Protein AF-A0A936CKH5-F1 (afdb_monomer_lite)

Secondary structure (DSSP, 8-state):
-BTTB--TTS---------STTB-HHHHHHHTT--TT-EEEEEGGGSBTT--HHHHHHHTS---TT------SEEEEE-------PPPPSSHHHHHHHH-TT----SHHHHHHHHHHHHHHHHHHHHHHHHHHHHHHHHHHHTT----HHHHHHHHHHH-HHHHT--HHHHHHHHHHHHHHHHHHHHHHHHHHHTT----HHHHHHHHHHHHHHHH------HHHHHHHHHHHHHSHHHHHHHHHTT-S---THHHHHHH----

Radius of gyration: 29.15 Å; chains: 1; bounding box: 54×58×80 Å

Structure (mmCIF, N/CA/C/O backbone):
data_AF-A0A936CKH5-F1
#
_entry.id   AF-A0A936CKH5-F1
#
loop_
_atom_site.group_PDB
_atom_site.id
_atom_site.type_symbol
_atom_site.label_atom_id
_atom_site.label_alt_id
_atom_site.label_comp_id
_atom_site.label_asym_id
_atom_site.label_entity_id
_atom_site.label_seq_id
_atom_site.pdbx_PDB_ins_code
_atom_site.Cartn_x
_atom_site.Cartn_y
_atom_site.Cartn_z
_atom_site.occupancy
_atom_site.B_iso_or_equiv
_atom_site.auth_seq_id
_atom_site.auth_comp_id
_atom_site.auth_asym_id
_atom_site.auth_atom_id
_atom_site.pdbx_PDB_model_num
ATOM 1 N N . MET A 1 1 ? -18.285 24.881 25.997 1.00 53.72 1 MET A N 1
ATOM 2 C CA . MET A 1 1 ? -19.218 25.299 27.073 1.00 53.72 1 MET A CA 1
ATOM 3 C C . MET A 1 1 ? -18.962 26.749 27.450 1.00 53.72 1 MET A C 1
ATOM 5 O O . MET A 1 1 ? -17.852 27.220 27.249 1.00 53.72 1 MET A O 1
ATOM 9 N N . GLU A 1 2 ? -19.952 27.448 28.004 1.00 51.31 2 GLU A N 1
ATOM 10 C CA . GLU A 1 2 ? -19.757 28.752 28.656 1.00 51.31 2 GLU A CA 1
ATOM 11 C C . GLU A 1 2 ? -20.421 28.680 30.034 1.00 51.31 2 GLU A C 1
ATOM 13 O O . GLU A 1 2 ? -21.574 28.268 30.142 1.00 51.31 2 GLU A O 1
ATOM 18 N N . ASN A 1 3 ? -19.665 28.968 31.097 1.00 49.19 3 ASN A N 1
ATOM 19 C CA . ASN A 1 3 ? -20.124 28.877 32.492 1.00 49.19 3 ASN A CA 1
ATOM 20 C C . ASN A 1 3 ? -20.701 27.504 32.911 1.00 49.19 3 ASN A C 1
ATOM 22 O O . ASN A 1 3 ? -21.593 27.433 33.751 1.00 49.19 3 ASN A O 1
ATOM 26 N N . GLY A 1 4 ? -20.197 26.406 32.333 1.00 54.28 4 GLY A N 1
ATOM 27 C CA . GLY A 1 4 ? -20.598 25.037 32.699 1.00 54.28 4 GLY A CA 1
ATOM 28 C C . GLY A 1 4 ? -21.918 24.551 32.088 1.00 54.28 4 GLY A C 1
ATOM 29 O O . GLY A 1 4 ? -22.381 23.474 32.448 1.00 54.28 4 GLY A O 1
ATOM 30 N N . ILE A 1 5 ? -22.513 25.312 31.160 1.00 63.31 5 ILE A N 1
ATOM 31 C CA . ILE A 1 5 ? -23.740 24.931 30.447 1.00 63.31 5 ILE A CA 1
ATOM 32 C C . ILE A 1 5 ? -23.419 24.669 28.966 1.00 63.31 5 ILE A C 1
ATOM 34 O O . ILE A 1 5 ? -22.624 25.377 28.331 1.00 63.31 5 ILE A O 1
ATOM 38 N N . VAL A 1 6 ? -24.030 23.619 28.415 1.00 69.25 6 VAL A N 1
ATOM 39 C CA . VAL A 1 6 ? -23.955 23.259 26.993 1.00 69.25 6 VAL A CA 1
ATOM 40 C C . VAL A 1 6 ? -24.709 24.305 26.181 1.00 69.25 6 VAL A C 1
ATOM 42 O O . VAL A 1 6 ? -25.881 24.574 26.443 1.00 69.25 6 VAL A O 1
ATOM 45 N N . LYS A 1 7 ? -24.048 24.911 25.192 1.00 71.25 7 LYS A N 1
ATOM 46 C CA . LYS A 1 7 ? -24.703 25.879 24.307 1.00 71.25 7 LYS A CA 1
ATOM 47 C C . LYS A 1 7 ? -25.583 25.138 23.290 1.00 71.25 7 LYS A C 1
ATOM 49 O O . LYS A 1 7 ? -25.045 24.274 22.599 1.00 71.25 7 LYS A O 1
ATOM 54 N N . PRO A 1 8 ? -26.870 25.502 23.130 1.00 59.88 8 PRO A N 1
ATOM 55 C CA . PRO A 1 8 ? -27.754 24.896 22.128 1.00 59.88 8 PRO A CA 1
ATOM 56 C C . PRO A 1 8 ? -27.257 25.048 20.679 1.00 59.88 8 PRO A C 1
ATOM 58 O O . PRO A 1 8 ? -27.534 24.188 19.855 1.00 59.88 8 PRO A O 1
ATOM 61 N N . GLU A 1 9 ? -26.492 26.107 20.385 1.00 67.56 9 GLU A N 1
ATOM 62 C CA . GLU A 1 9 ? -25.863 26.370 19.074 1.00 67.56 9 GLU A CA 1
ATOM 63 C C . GLU A 1 9 ? -24.348 26.067 19.065 1.00 67.56 9 GLU A C 1
ATOM 65 O O . GLU A 1 9 ? -23.576 26.652 18.306 1.00 67.56 9 GLU A O 1
ATOM 70 N N . GLY A 1 10 ? -23.884 25.196 19.968 1.00 74.12 10 GLY A N 1
ATOM 71 C CA . GLY A 1 10 ? -22.480 24.790 20.044 1.00 74.12 10 GLY A CA 1
ATOM 72 C C . GLY A 1 10 ? -22.049 23.869 18.896 1.00 74.12 10 GLY A C 1
ATOM 73 O O . GLY A 1 10 ? -22.872 23.251 18.227 1.00 74.12 10 GLY A O 1
ATOM 74 N N . VAL A 1 11 ? -20.735 23.744 18.687 1.00 83.44 11 VAL A N 1
ATOM 75 C CA . VAL A 1 11 ? -20.170 22.733 17.778 1.00 83.44 11 VAL A CA 1
ATOM 76 C C . VAL A 1 11 ? -20.392 21.345 18.383 1.00 83.44 11 VAL A C 1
ATOM 78 O O . VAL A 1 11 ? -20.030 21.113 19.537 1.00 83.44 11 VAL A O 1
ATOM 81 N N . ILE A 1 12 ? -20.992 20.443 17.603 1.00 87.31 12 ILE A N 1
ATOM 82 C CA . ILE A 1 12 ? -21.276 19.054 17.978 1.00 87.31 12 ILE A CA 1
ATOM 83 C C . ILE A 1 12 ? -20.658 18.146 16.919 1.00 87.31 12 ILE A C 1
ATOM 85 O O . ILE A 1 12 ? -20.877 18.343 15.723 1.00 87.31 12 ILE A O 1
ATOM 89 N N . SER A 1 13 ? -19.905 17.148 17.362 1.00 89.94 13 SER A N 1
ATOM 90 C CA . SER A 1 13 ? -19.225 16.199 16.489 1.00 89.94 13 SER A CA 1
ATOM 91 C C . SER A 1 13 ? -18.976 14.875 17.207 1.00 89.94 13 SER A C 1
ATOM 93 O O . SER A 1 13 ? -18.673 14.843 18.398 1.00 89.94 13 SER A O 1
ATOM 95 N N . ASP A 1 14 ? -19.042 13.785 16.445 1.00 90.50 14 ASP A N 1
ATOM 96 C CA . ASP A 1 14 ? -18.598 12.466 16.897 1.00 90.50 14 ASP A CA 1
ATOM 97 C C . ASP A 1 14 ? -17.193 12.190 16.363 1.00 90.50 14 ASP A C 1
ATOM 99 O O . ASP A 1 14 ? -16.930 12.398 15.173 1.00 90.50 14 ASP A O 1
ATOM 103 N N . PHE A 1 15 ? -16.308 11.664 17.202 1.00 91.25 15 PHE A N 1
ATOM 104 C CA . PHE A 1 15 ? -14.951 11.278 16.823 1.00 91.25 15 PHE A CA 1
ATOM 105 C C . PHE A 1 15 ? -14.555 9.962 17.496 1.00 91.25 15 PHE A C 1
ATOM 107 O O . PHE A 1 15 ? -15.166 9.534 18.475 1.00 91.25 15 PHE A O 1
ATOM 114 N N . VAL A 1 16 ? -13.546 9.297 16.934 1.00 90.75 16 VAL A N 1
ATOM 115 C CA . VAL A 1 16 ? -12.990 8.050 17.467 1.00 90.75 16 VAL A CA 1
ATOM 116 C C . VAL A 1 16 ? -11.591 8.342 17.971 1.00 90.75 16 VAL A C 1
ATOM 118 O O . VAL A 1 16 ? -10.813 9.001 17.288 1.00 90.75 16 VAL A O 1
ATOM 121 N N . VAL A 1 17 ? -11.290 7.828 19.156 1.00 89.94 17 VAL A N 1
ATOM 122 C CA . VAL A 1 17 ? -9.991 7.970 19.803 1.00 89.94 17 VAL A CA 1
ATOM 123 C C . VAL A 1 17 ? -9.413 6.584 20.038 1.00 89.94 17 VAL A C 1
ATOM 125 O O . VAL A 1 17 ? -10.113 5.695 20.531 1.00 89.94 17 VAL A O 1
ATOM 128 N N . LEU A 1 18 ? -8.140 6.396 19.696 1.00 90.25 18 LEU A N 1
ATOM 129 C CA . LEU A 1 18 ? -7.398 5.195 20.061 1.00 90.25 18 LEU A CA 1
ATOM 130 C C . LEU A 1 18 ? -6.850 5.360 21.477 1.00 90.25 18 LEU A C 1
ATOM 132 O O . LEU A 1 18 ? -6.212 6.356 21.798 1.00 90.25 18 LEU A O 1
ATOM 136 N N . VAL A 1 19 ? -7.113 4.382 22.344 1.00 88.75 19 VAL A N 1
ATOM 137 C CA . VAL A 1 19 ? -6.597 4.390 23.719 1.00 88.75 19 VAL A CA 1
ATOM 138 C C . VAL A 1 19 ? -5.182 3.808 23.722 1.00 88.75 19 VAL A C 1
ATOM 140 O O . VAL A 1 19 ? -4.973 2.656 24.097 1.00 88.75 19 VAL A O 1
ATOM 143 N N . ASP A 1 20 ? -4.223 4.600 23.247 1.00 89.00 20 ASP A N 1
ATOM 144 C CA . ASP A 1 20 ? -2.798 4.261 23.176 1.00 89.00 20 ASP A CA 1
ATOM 145 C C . ASP A 1 20 ? -1.907 5.435 23.640 1.00 89.00 20 ASP A C 1
ATOM 147 O O . ASP A 1 20 ? -2.366 6.356 24.321 1.00 89.00 20 ASP A O 1
ATOM 151 N N . ASP A 1 21 ? -0.610 5.388 23.326 1.00 89.00 21 ASP A N 1
ATOM 152 C CA . ASP A 1 21 ? 0.393 6.362 23.761 1.00 89.00 21 ASP A CA 1
ATOM 153 C C . ASP A 1 21 ? 0.260 7.754 23.114 1.00 89.00 21 ASP A C 1
ATOM 155 O O . ASP A 1 21 ? 0.907 8.703 23.585 1.00 89.00 21 ASP A O 1
ATOM 159 N N . THR A 1 22 ? -0.602 7.900 22.101 1.00 91.56 22 THR A N 1
ATOM 160 C CA . THR A 1 22 ? -0.915 9.184 21.457 1.00 91.56 22 THR A CA 1
ATOM 161 C C . THR A 1 22 ? -1.711 10.117 22.367 1.00 91.56 22 THR A C 1
ATOM 163 O O . THR A 1 22 ? -1.541 11.339 22.285 1.00 91.56 22 THR A O 1
ATOM 166 N N . LEU A 1 23 ? -2.504 9.565 23.292 1.00 93.12 23 LEU A N 1
ATOM 167 C CA . LEU A 1 23 ? -3.291 10.346 24.243 1.00 93.12 23 LEU A CA 1
ATOM 168 C C . LEU A 1 23 ? -2.437 11.002 25.316 1.00 93.12 23 LEU A C 1
ATOM 170 O O . LEU A 1 23 ? -1.388 10.487 25.721 1.00 93.12 23 LEU A O 1
ATOM 174 N N . THR A 1 24 ? -2.909 12.143 25.814 1.00 92.94 24 THR A N 1
ATOM 175 C CA . THR A 1 24 ? -2.330 12.744 27.017 1.00 92.94 24 THR A CA 1
ATOM 176 C C . THR A 1 24 ? -2.613 11.862 28.232 1.00 92.94 24 THR A C 1
ATOM 178 O O . THR A 1 24 ? -3.645 11.196 28.326 1.00 92.94 24 THR A O 1
ATOM 181 N N . GLU A 1 25 ? -1.679 11.850 29.182 1.00 91.88 25 GLU A N 1
ATOM 182 C CA . GLU A 1 25 ? -1.836 11.071 30.415 1.00 91.88 25 GLU A CA 1
ATOM 183 C C . GLU A 1 25 ? -3.053 11.547 31.212 1.00 91.88 25 GLU A C 1
ATOM 185 O O . GLU A 1 25 ? -3.811 10.733 31.730 1.00 91.88 25 GLU A O 1
ATOM 190 N N . GLU A 1 26 ? -3.284 12.862 31.251 1.00 90.00 26 GLU A N 1
ATOM 191 C CA . GLU A 1 26 ? -4.442 13.460 31.911 1.00 90.00 26 GLU A CA 1
ATOM 192 C C . GLU A 1 26 ? -5.751 12.936 31.312 1.00 90.00 26 GLU A C 1
ATOM 194 O O . GLU A 1 26 ? -6.598 12.424 32.047 1.00 90.00 26 GLU A O 1
ATOM 199 N N . PHE A 1 27 ? -5.892 12.963 29.982 1.00 91.88 27 PHE A N 1
ATOM 200 C CA . PHE A 1 27 ? -7.096 12.467 29.324 1.00 91.88 27 PHE A CA 1
ATOM 201 C C . PHE A 1 27 ? -7.281 10.959 29.532 1.00 91.88 27 PHE A C 1
ATOM 203 O O . PHE A 1 27 ? -8.384 10.530 29.869 1.00 91.88 27 PHE A O 1
ATOM 210 N N . GLN A 1 28 ? -6.217 10.152 29.450 1.00 90.31 28 GLN A N 1
ATOM 211 C CA . GLN A 1 28 ? -6.293 8.714 29.749 1.00 90.31 28 GLN A CA 1
ATOM 212 C C . GLN A 1 28 ? -6.843 8.436 31.154 1.00 90.31 28 GLN A C 1
ATOM 214 O O . GLN A 1 28 ? -7.705 7.570 31.310 1.00 90.31 28 GLN A O 1
ATOM 219 N N . GLN A 1 29 ? -6.399 9.187 32.168 1.00 89.94 29 GLN A N 1
ATOM 220 C CA . GLN A 1 29 ? -6.905 9.039 33.536 1.00 89.94 29 GLN A CA 1
ATOM 221 C C . GLN A 1 29 ? -8.401 9.365 33.632 1.00 89.94 29 GLN A C 1
ATOM 223 O O . GLN A 1 29 ? -9.120 8.696 34.375 1.00 89.94 29 GLN A O 1
ATOM 228 N N . THR A 1 30 ? -8.903 10.332 32.852 1.00 90.19 30 THR A N 1
ATOM 229 C CA . THR A 1 30 ? -10.345 10.652 32.839 1.00 90.19 30 THR A CA 1
ATOM 230 C C . THR A 1 30 ? -11.215 9.533 32.269 1.00 90.19 30 THR A C 1
ATOM 232 O O . THR A 1 30 ? -12.380 9.417 32.659 1.00 90.19 30 THR A O 1
ATOM 235 N N . LEU A 1 31 ? -10.659 8.702 31.380 1.00 91.06 31 LEU A N 1
ATOM 236 C CA . LEU A 1 31 ? -11.361 7.578 30.758 1.00 91.06 31 LEU A CA 1
ATOM 237 C C . LEU A 1 31 ? -11.436 6.348 31.675 1.00 91.06 31 LEU A C 1
ATOM 239 O O . LEU A 1 31 ? -12.301 5.491 31.479 1.00 91.06 31 LEU A O 1
ATOM 243 N N . LEU A 1 32 ? -10.561 6.240 32.682 1.00 88.88 32 LEU A N 1
ATOM 244 C CA . LEU A 1 32 ? -10.536 5.080 33.571 1.00 88.88 32 LEU A CA 1
ATOM 245 C C . LEU A 1 32 ? -11.848 4.946 34.353 1.00 88.88 32 LEU A C 1
ATOM 247 O O . LEU A 1 32 ? -12.315 5.868 35.019 1.00 88.88 32 LEU A O 1
ATOM 251 N N . GLY A 1 33 ? -12.448 3.757 34.272 1.00 86.25 33 GLY A N 1
ATOM 252 C CA . GLY A 1 33 ? -13.716 3.444 34.933 1.00 86.25 33 GLY A CA 1
ATOM 253 C C . GLY A 1 33 ? -14.955 4.049 34.267 1.00 86.25 33 GLY A C 1
ATOM 254 O O . GLY A 1 33 ? -16.056 3.848 34.779 1.00 86.25 33 GLY A O 1
ATOM 255 N N . LYS A 1 34 ? -14.811 4.760 33.140 1.00 91.88 34 LYS A N 1
ATOM 256 C CA . LYS A 1 34 ? -15.954 5.257 32.370 1.00 91.88 34 LYS A CA 1
ATOM 257 C C . LYS A 1 34 ? -16.591 4.144 31.543 1.00 91.88 34 LYS A C 1
ATOM 259 O O . LYS A 1 34 ? -15.917 3.244 31.046 1.00 91.88 34 LYS A O 1
ATOM 264 N N . ILE A 1 35 ? -17.905 4.234 31.384 1.00 92.50 35 ILE A N 1
ATOM 265 C CA . ILE A 1 35 ? -18.718 3.329 30.567 1.00 92.50 35 ILE A CA 1
ATOM 266 C C . ILE A 1 35 ? -19.456 4.104 29.473 1.00 92.50 35 ILE A C 1
ATOM 268 O O . ILE A 1 35 ? -19.447 5.336 29.451 1.00 92.50 35 ILE A O 1
ATOM 272 N N . ILE A 1 36 ? -20.110 3.373 28.570 1.00 94.12 36 ILE A N 1
ATOM 273 C CA . ILE A 1 36 ? -21.027 3.948 27.576 1.00 94.12 36 ILE A CA 1
ATOM 274 C C . ILE A 1 36 ? -22.069 4.830 28.285 1.00 94.12 36 ILE A C 1
ATOM 276 O O . ILE A 1 36 ? -22.470 4.548 29.413 1.00 94.12 36 ILE A O 1
ATOM 280 N N . ASP A 1 37 ? -22.458 5.920 27.627 1.00 92.06 37 ASP A N 1
ATOM 281 C CA . ASP A 1 37 ? -23.341 6.982 28.116 1.00 92.06 37 ASP A CA 1
ATOM 282 C C . ASP A 1 37 ? -22.785 7.855 29.251 1.00 92.06 37 ASP A C 1
ATOM 284 O O . ASP A 1 37 ? -23.466 8.781 29.690 1.00 92.06 37 ASP A O 1
ATOM 288 N N . ASN A 1 38 ? -21.547 7.646 29.715 1.00 93.69 38 ASN A N 1
ATOM 289 C CA . ASN A 1 38 ? -20.921 8.611 30.617 1.00 93.69 38 ASN A CA 1
ATOM 290 C C . ASN A 1 38 ? -20.623 9.933 29.910 1.00 93.69 38 ASN A C 1
ATOM 292 O O . ASN A 1 38 ? -20.082 9.957 28.804 1.00 93.69 38 ASN A O 1
ATOM 296 N N . GLU A 1 39 ? -20.914 11.021 30.620 1.00 92.94 39 GLU A N 1
ATOM 297 C CA . GLU A 1 39 ? -20.634 12.390 30.208 1.00 92.94 39 GLU A CA 1
ATOM 298 C C . GLU A 1 39 ? -19.585 13.011 31.132 1.00 92.94 39 GLU A C 1
ATOM 300 O O . GLU A 1 39 ? -19.615 12.831 32.354 1.00 92.94 39 GLU A O 1
ATOM 305 N N . PHE A 1 40 ? -18.635 13.736 30.554 1.00 90.88 40 PHE A N 1
ATOM 306 C CA . PHE A 1 40 ? -17.609 14.469 31.289 1.00 90.88 40 PHE A CA 1
ATOM 307 C C . PHE A 1 40 ? -17.149 15.687 30.490 1.00 90.88 40 PHE A C 1
ATOM 309 O O . PHE A 1 40 ? -17.486 15.852 29.323 1.00 90.88 40 PHE A O 1
ATOM 316 N N . THR A 1 41 ? -16.408 16.579 31.139 1.00 91.50 41 THR A N 1
ATOM 317 C CA . THR A 1 41 ? -15.810 17.742 30.478 1.00 91.50 41 THR A CA 1
ATOM 318 C C . THR A 1 41 ? -14.356 17.451 30.154 1.00 91.50 41 THR A C 1
ATOM 320 O O . THR A 1 41 ? -13.638 16.958 31.021 1.00 91.50 41 THR A O 1
ATOM 323 N N . ALA A 1 42 ? -13.926 17.787 28.943 1.00 91.19 42 ALA A N 1
ATOM 324 C CA . ALA A 1 42 ? -12.533 17.685 28.529 1.00 91.19 42 ALA A CA 1
ATOM 325 C C . ALA A 1 42 ? -12.105 18.920 27.731 1.00 91.19 42 ALA A C 1
ATOM 327 O O . ALA A 1 42 ? -12.918 19.545 27.043 1.00 91.19 42 ALA A O 1
ATOM 328 N N . ASP A 1 43 ? -10.820 19.258 27.827 1.00 91.12 43 ASP A N 1
ATOM 329 C CA . ASP A 1 43 ? -10.180 20.193 26.907 1.00 91.12 43 ASP A CA 1
ATOM 330 C C . ASP A 1 43 ? -9.854 19.453 25.604 1.00 91.12 43 ASP A C 1
ATOM 332 O O . ASP A 1 43 ? -9.077 18.496 25.602 1.00 91.12 43 ASP A O 1
ATOM 336 N N . ILE A 1 44 ? -10.457 19.892 24.497 1.00 89.31 44 ILE A N 1
ATOM 337 C CA . ILE A 1 44 ? -10.318 19.244 23.187 1.00 89.31 44 ILE A CA 1
ATOM 338 C C . ILE A 1 44 ? -8.872 19.267 22.661 1.00 89.31 44 ILE A C 1
ATOM 340 O O . ILE A 1 44 ? -8.475 18.384 21.903 1.00 89.31 44 ILE A O 1
ATOM 344 N N . TYR A 1 45 ? -8.063 20.239 23.095 1.00 89.69 45 TYR A N 1
ATOM 345 C CA . TYR A 1 45 ? -6.655 20.365 22.712 1.00 89.69 45 TYR A CA 1
ATOM 346 C C . TYR A 1 45 ? -5.723 19.510 23.578 1.00 89.69 45 TYR A C 1
ATOM 348 O O . TYR A 1 45 ? -4.553 19.361 23.242 1.00 89.69 45 TYR A O 1
ATOM 356 N N . GLN A 1 46 ? -6.230 18.939 24.674 1.00 90.81 46 GLN A N 1
ATOM 357 C CA . GLN A 1 46 ? -5.475 18.067 25.577 1.00 90.81 46 GLN A CA 1
ATOM 358 C C . GLN A 1 46 ? -5.852 16.592 25.413 1.00 90.81 46 GLN A C 1
ATOM 360 O O . GLN A 1 46 ? -5.538 15.787 26.280 1.00 90.81 46 GLN A O 1
ATOM 365 N N . ILE A 1 47 ? -6.527 16.202 24.331 1.00 91.00 47 ILE A N 1
ATOM 366 C CA . ILE A 1 47 ? -6.863 14.791 24.088 1.00 91.00 47 ILE A CA 1
ATOM 367 C C . ILE A 1 47 ? -5.628 14.020 23.598 1.00 91.00 47 ILE A C 1
ATOM 369 O O . ILE A 1 47 ? -5.275 12.995 24.180 1.00 91.00 47 ILE A O 1
ATOM 373 N N . GLU A 1 48 ? -4.919 14.541 22.591 1.00 92.50 48 GLU A N 1
ATOM 374 C CA . GLU A 1 48 ? -3.737 13.912 21.978 1.00 92.50 48 GLU A CA 1
ATOM 375 C C . GLU A 1 48 ? -2.490 14.806 22.059 1.00 92.50 48 GLU A C 1
ATOM 377 O O . GLU A 1 48 ? -2.555 16.018 21.875 1.00 92.50 48 GLU A O 1
ATOM 382 N N . LYS A 1 49 ? -1.316 14.202 22.287 1.00 89.06 49 LYS A N 1
ATOM 383 C CA . LYS A 1 49 ? -0.046 14.902 22.575 1.00 89.06 49 LYS A CA 1
ATOM 384 C C . LYS A 1 49 ? 0.554 15.688 21.398 1.00 89.06 49 LYS A C 1
ATOM 386 O O . LYS A 1 49 ? 1.462 16.487 21.619 1.00 89.06 49 LYS A O 1
ATOM 391 N N . LYS A 1 50 ? 0.164 15.400 20.151 1.00 86.06 50 LYS A N 1
ATOM 392 C CA . LYS A 1 50 ? 0.881 15.853 18.936 1.00 86.06 50 LYS A CA 1
ATOM 393 C C . LYS A 1 50 ? -0.013 16.474 17.863 1.00 86.06 50 LYS A C 1
ATOM 395 O O . LYS A 1 50 ? 0.442 16.626 16.731 1.00 86.06 50 LYS A O 1
ATOM 400 N N . LEU A 1 51 ? -1.252 16.818 18.196 1.00 86.38 51 LEU A N 1
ATOM 401 C CA . LEU A 1 51 ? -2.129 17.496 17.250 1.00 86.38 51 LEU A CA 1
ATOM 402 C C . LEU A 1 51 ? -1.932 19.008 17.328 1.00 86.38 51 LEU A C 1
ATOM 404 O O . LEU A 1 51 ? -1.912 19.590 18.412 1.00 86.38 51 LEU A O 1
ATOM 408 N N . ASP A 1 52 ? -1.798 19.648 16.170 1.00 86.69 52 ASP A N 1
ATOM 409 C CA . ASP A 1 52 ? -1.876 21.105 16.081 1.00 86.69 52 ASP A CA 1
ATOM 410 C C . ASP A 1 52 ? -3.338 21.600 16.125 1.00 86.69 52 ASP A C 1
ATOM 412 O O . ASP A 1 52 ? -4.296 20.827 16.037 1.00 86.69 52 ASP A O 1
ATOM 416 N N . LEU A 1 53 ? -3.524 22.918 16.260 1.00 83.25 53 LEU A N 1
ATOM 417 C CA . LEU A 1 53 ? -4.853 23.533 16.368 1.00 83.25 53 LEU A CA 1
ATOM 418 C C . LEU A 1 53 ? -5.758 23.220 15.166 1.00 83.25 53 LEU A C 1
ATOM 420 O O . LEU A 1 53 ? -6.959 23.009 15.342 1.00 83.25 53 LEU A O 1
ATOM 424 N N . ASN A 1 54 ? -5.203 23.183 13.954 1.00 84.81 54 ASN A N 1
ATOM 425 C CA . ASN A 1 54 ? -5.976 22.924 12.740 1.00 84.81 54 ASN A CA 1
ATOM 426 C C . ASN A 1 54 ? -6.387 21.451 12.668 1.00 84.81 54 ASN A C 1
ATOM 428 O O . ASN A 1 54 ? -7.518 21.136 12.298 1.00 84.81 54 ASN A O 1
ATOM 432 N N . GLN A 1 55 ? -5.500 20.547 13.077 1.00 87.00 55 GLN A N 1
ATOM 433 C CA . GLN A 1 55 ? -5.773 19.117 13.161 1.00 87.00 55 GLN A CA 1
ATOM 434 C C . GLN A 1 55 ? -6.850 18.805 14.200 1.00 87.00 55 GLN A C 1
ATOM 436 O O . GLN A 1 55 ? -7.767 18.047 13.898 1.00 87.00 55 GLN A O 1
ATOM 441 N N . VAL A 1 56 ? -6.815 19.433 15.379 1.00 87.06 56 VAL A N 1
ATOM 442 C CA . VAL A 1 56 ? -7.873 19.281 16.395 1.00 87.06 56 VAL A CA 1
ATOM 443 C C . VAL A 1 56 ? -9.232 19.734 15.849 1.00 87.06 56 VAL A C 1
ATOM 445 O O . VAL A 1 56 ? -10.222 19.004 15.954 1.00 87.06 56 VAL A O 1
ATOM 448 N N . LYS A 1 57 ? -9.281 20.903 15.194 1.00 86.75 57 LYS A N 1
ATOM 449 C CA . LYS A 1 57 ? -10.503 21.414 14.549 1.00 86.75 57 LYS A CA 1
ATOM 450 C C . LYS A 1 57 ? -11.042 20.461 13.483 1.00 86.75 57 LYS A C 1
ATOM 452 O O . LYS A 1 57 ? -12.242 20.201 13.433 1.00 86.75 57 LYS A O 1
ATOM 457 N N . LYS A 1 58 ? -10.159 19.915 12.653 1.00 87.62 58 LYS A N 1
ATOM 458 C CA . LYS A 1 58 ? -10.526 19.016 11.559 1.00 87.62 58 LYS A CA 1
ATOM 459 C C . LYS A 1 58 ? -10.960 17.636 12.051 1.00 87.62 58 LYS A C 1
ATOM 461 O O . LYS A 1 58 ? -11.971 17.116 11.591 1.00 87.62 58 LYS A O 1
ATOM 466 N N . TYR A 1 59 ? -10.214 17.028 12.970 1.00 88.50 59 TYR A N 1
ATOM 467 C CA . TYR A 1 59 ? -10.422 15.632 13.361 1.00 88.50 59 TYR A CA 1
ATOM 468 C C . TYR A 1 59 ? -11.452 15.466 14.470 1.00 88.50 59 TYR A C 1
ATOM 470 O O . TYR A 1 59 ? -12.314 14.593 14.365 1.00 88.50 59 TYR A O 1
ATOM 478 N N . PHE A 1 60 ? -11.402 16.305 15.505 1.00 88.94 60 PHE A N 1
ATOM 479 C CA . PHE A 1 60 ? -12.333 16.185 16.623 1.00 88.94 60 PHE A CA 1
ATOM 480 C C . PHE A 1 60 ? -13.596 16.996 16.402 1.00 88.94 60 PHE A C 1
ATOM 482 O O . PHE A 1 60 ? -14.682 16.493 16.666 1.00 88.94 60 PHE A O 1
ATOM 489 N N . LEU A 1 61 ? -13.479 18.214 15.871 1.00 88.19 61 LEU A N 1
ATOM 490 C CA . LEU A 1 61 ? -14.628 19.106 15.683 1.00 88.19 61 LEU A CA 1
ATOM 491 C C . LEU A 1 61 ? -15.251 19.029 14.283 1.00 88.19 61 LEU A C 1
ATOM 493 O O . LEU A 1 61 ? -16.339 19.564 14.082 1.00 88.19 61 LEU A O 1
ATOM 497 N N . LYS A 1 62 ? -14.597 18.339 13.335 1.00 88.88 62 LYS A N 1
ATOM 498 C CA . LYS A 1 62 ? -15.048 18.180 11.939 1.00 88.88 62 LYS A CA 1
ATOM 499 C C . LYS A 1 62 ? -15.388 19.513 11.265 1.00 88.88 62 LYS A C 1
ATOM 501 O O . LYS A 1 62 ? -16.353 19.609 10.511 1.00 88.88 62 LYS A O 1
ATOM 506 N N . LEU A 1 63 ? -14.598 20.541 11.564 1.00 86.81 63 LEU A N 1
ATOM 507 C CA . LEU A 1 63 ? -14.743 21.864 10.969 1.00 86.81 63 LEU A CA 1
ATOM 508 C C . LEU A 1 63 ? -14.011 21.935 9.628 1.00 86.81 63 LEU A C 1
ATOM 510 O O . LEU A 1 63 ? -12.926 21.371 9.468 1.00 86.81 63 LEU A O 1
ATOM 514 N N . GLU A 1 64 ? -14.608 22.657 8.684 1.00 81.88 64 GLU A N 1
ATOM 515 C CA . GLU A 1 64 ? -13.981 22.996 7.406 1.00 81.88 64 GLU A CA 1
ATOM 516 C C . GLU A 1 64 ? -12.817 23.978 7.616 1.00 81.88 64 GLU A C 1
ATOM 518 O O . GLU A 1 64 ? -12.797 24.744 8.580 1.00 81.88 64 GLU A O 1
ATOM 523 N N . GLU A 1 65 ? -11.852 23.998 6.692 1.00 74.56 65 GLU A N 1
ATOM 524 C CA . GLU A 1 65 ? -10.643 24.835 6.823 1.00 74.56 65 GLU A CA 1
ATOM 525 C C . GLU A 1 65 ? -10.945 26.345 6.882 1.00 74.56 65 GLU A C 1
ATOM 527 O O . GLU A 1 65 ? -10.173 27.100 7.467 1.00 74.56 65 GLU A O 1
ATOM 532 N N . ASN A 1 66 ? -12.093 26.775 6.347 1.00 78.12 66 ASN A N 1
ATOM 533 C CA . ASN A 1 66 ? -12.536 28.175 6.330 1.00 78.12 66 ASN A CA 1
ATOM 534 C C . ASN A 1 66 ? -13.518 28.521 7.466 1.00 78.12 66 ASN A C 1
ATOM 536 O O . ASN A 1 66 ? -14.203 29.542 7.400 1.00 78.12 66 ASN A O 1
ATOM 540 N N . ASP A 1 67 ? -13.659 27.659 8.474 1.00 77.56 67 ASP A N 1
ATOM 541 C CA . ASP A 1 67 ? -14.568 27.902 9.592 1.00 77.56 67 ASP A CA 1
ATOM 542 C C . ASP A 1 67 ? -13.944 28.847 10.636 1.00 77.56 67 ASP A C 1
ATOM 544 O O . ASP A 1 67 ? -13.041 28.476 11.394 1.00 77.56 67 ASP A O 1
ATOM 548 N N . GLU A 1 68 ? -14.440 30.087 10.673 1.00 75.50 68 GLU A N 1
ATOM 549 C CA . GLU A 1 68 ? -13.957 31.166 11.551 1.00 75.50 68 GLU A CA 1
ATOM 550 C C . GLU A 1 68 ? -14.677 31.231 12.910 1.00 75.50 68 GLU A C 1
ATOM 552 O O . GLU A 1 68 ? -14.492 32.186 13.665 1.00 75.50 68 GLU A O 1
ATOM 557 N N . ARG A 1 69 ? -15.516 30.245 13.258 1.00 78.56 69 ARG A N 1
ATOM 558 C CA . ARG A 1 69 ? -16.244 30.271 14.535 1.00 78.56 69 ARG A CA 1
ATOM 559 C C . ARG A 1 69 ? -15.281 30.239 15.723 1.00 78.56 69 ARG A C 1
ATOM 561 O O . ARG A 1 69 ? -14.427 29.358 15.835 1.00 78.56 69 ARG A O 1
ATOM 568 N N . GLU A 1 70 ? -15.481 31.163 16.659 1.00 73.19 70 GLU A N 1
ATOM 569 C CA . GLU A 1 70 ? -14.778 31.174 17.941 1.00 73.19 70 GLU A CA 1
ATOM 570 C C . GLU A 1 70 ? -15.517 30.311 18.971 1.00 73.19 70 GLU A C 1
ATOM 572 O O . GLU A 1 70 ? -16.719 30.459 19.206 1.00 73.19 70 GLU A O 1
ATOM 577 N N . PHE A 1 71 ? -14.791 29.401 19.615 1.00 78.19 71 PHE A N 1
ATOM 578 C CA . PHE A 1 71 ? -15.302 28.557 20.690 1.00 78.19 71 PHE A CA 1
ATOM 579 C C . PHE A 1 71 ? -14.219 28.333 21.748 1.00 78.19 71 PHE A C 1
ATOM 581 O O . PHE A 1 71 ? -13.023 28.372 21.464 1.00 78.19 71 PHE A O 1
ATOM 588 N N . GLY A 1 72 ? -14.651 28.103 22.989 1.00 82.31 72 GLY A N 1
ATOM 589 C CA . GLY A 1 72 ? -13.747 27.753 24.084 1.00 82.31 72 GLY A CA 1
ATOM 590 C C . GLY A 1 72 ? -13.143 26.355 23.920 1.00 82.31 72 GLY A C 1
ATOM 591 O O . GLY A 1 72 ? -13.624 25.540 23.143 1.00 82.31 72 GLY A O 1
ATOM 592 N N . ASN A 1 73 ? -12.115 26.056 24.704 1.00 86.88 73 ASN A N 1
ATOM 593 C CA . ASN A 1 73 ? -11.413 24.771 24.711 1.00 86.88 73 ASN A CA 1
ATOM 594 C C . ASN A 1 73 ? -12.186 23.628 25.399 1.00 86.88 73 ASN A C 1
ATOM 596 O O . ASN A 1 73 ? -11.963 22.462 25.084 1.00 86.88 73 ASN A O 1
ATOM 600 N N . LEU A 1 74 ? -13.104 23.945 26.320 1.00 89.81 74 LEU A N 1
ATOM 601 C CA . LEU A 1 74 ? -13.841 22.949 27.105 1.00 89.81 74 LEU A CA 1
ATOM 602 C C . LEU A 1 74 ? -15.125 22.475 26.412 1.00 89.81 74 LEU A C 1
ATOM 604 O O . LEU A 1 74 ? -16.074 23.251 26.220 1.00 89.81 74 LEU A O 1
ATOM 608 N N . PHE A 1 75 ? -15.187 21.174 26.140 1.00 90.62 75 PHE A N 1
ATOM 609 C CA . PHE A 1 75 ? -16.330 20.487 25.542 1.00 90.62 75 PHE A CA 1
ATOM 610 C C . PHE A 1 75 ? -16.910 19.442 26.495 1.00 90.62 75 PHE A C 1
ATOM 612 O O . PHE A 1 75 ? -16.199 18.864 27.318 1.00 90.62 75 PHE A O 1
ATOM 619 N N . GLN A 1 76 ? -18.218 19.206 26.377 1.00 90.56 76 GLN A N 1
ATOM 620 C CA . GLN A 1 76 ? -18.848 18.045 26.991 1.00 90.56 76 GLN A CA 1
ATOM 621 C C . GLN A 1 76 ? -18.640 16.852 26.059 1.00 90.56 76 GLN A C 1
ATOM 623 O O . GLN A 1 76 ? -19.010 16.905 24.889 1.00 90.56 76 GLN A O 1
ATOM 628 N N . VAL A 1 77 ? -18.043 15.791 26.584 1.00 91.69 77 VAL A N 1
ATOM 629 C CA . VAL A 1 77 ? -17.784 14.542 25.875 1.00 91.69 77 VAL A CA 1
ATOM 630 C C . VAL A 1 77 ? -18.727 13.484 26.421 1.00 91.69 77 VAL A C 1
ATOM 632 O O . VAL A 1 77 ? -18.809 13.297 27.636 1.00 91.69 77 VAL A O 1
ATOM 635 N N . LYS A 1 78 ? -19.415 12.782 25.519 1.00 93.25 78 LYS A N 1
ATOM 636 C CA . LYS A 1 78 ? -20.244 11.620 25.834 1.00 93.25 78 LYS A CA 1
ATOM 637 C C . LYS A 1 78 ? -19.647 10.375 25.188 1.00 93.25 78 LYS A C 1
ATOM 639 O O . LYS A 1 78 ? -19.374 10.371 23.991 1.00 93.25 78 LYS A O 1
ATOM 644 N N . ILE A 1 79 ? -19.475 9.301 25.956 1.00 93.50 79 ILE A N 1
ATOM 645 C CA . ILE A 1 79 ? -18.995 8.024 25.411 1.00 93.50 79 ILE A CA 1
ATOM 646 C C . ILE A 1 79 ? -20.147 7.309 24.704 1.00 93.50 79 ILE A C 1
ATOM 648 O O . ILE A 1 79 ? -21.055 6.795 25.352 1.00 93.50 79 ILE A O 1
ATOM 652 N N . ILE A 1 80 ? -20.094 7.250 23.375 1.00 94.19 80 ILE A N 1
ATOM 653 C CA . ILE A 1 80 ? -21.121 6.590 22.551 1.00 94.19 80 ILE A CA 1
ATOM 654 C C . ILE A 1 80 ? -20.835 5.090 22.415 1.00 94.19 80 ILE A C 1
ATOM 656 O O . ILE A 1 80 ? -21.743 4.265 22.472 1.00 94.19 80 ILE A O 1
ATOM 660 N N . GLN A 1 81 ? -19.565 4.720 22.243 1.00 92.88 81 GLN A N 1
ATOM 661 C CA . GLN A 1 81 ? -19.159 3.340 22.011 1.00 92.88 81 GLN A CA 1
ATOM 662 C C . GLN A 1 81 ? -17.750 3.091 22.551 1.00 92.88 81 GLN A C 1
ATOM 664 O O . GLN A 1 81 ? -16.870 3.937 22.422 1.00 92.88 81 GLN A O 1
ATOM 669 N N . ILE A 1 82 ? -17.531 1.900 23.113 1.00 92.00 82 ILE A N 1
ATOM 670 C CA . ILE A 1 82 ? -16.206 1.403 23.494 1.00 92.00 82 ILE A CA 1
ATOM 671 C C . ILE A 1 82 ? -15.953 0.122 22.703 1.00 92.00 82 ILE A C 1
ATOM 673 O O . ILE A 1 82 ? -16.724 -0.834 22.797 1.00 92.00 82 ILE A O 1
ATOM 677 N N . GLN A 1 83 ? -14.880 0.105 21.914 1.00 90.06 83 GLN A N 1
ATOM 678 C CA . GLN A 1 83 ? -14.417 -1.083 21.200 1.00 90.06 83 GLN A CA 1
ATOM 679 C C . GLN A 1 83 ? -13.117 -1.572 21.831 1.00 90.06 83 GLN A C 1
ATOM 681 O O . GLN A 1 83 ? -12.211 -0.787 22.098 1.00 90.06 83 GLN A O 1
ATOM 686 N N . SER A 1 84 ? -13.029 -2.877 22.075 1.00 84.94 84 SER A N 1
ATOM 687 C CA . SER A 1 84 ? -11.822 -3.516 22.591 1.00 84.94 84 SER A CA 1
ATOM 688 C C . SER A 1 84 ? -11.389 -4.612 21.632 1.00 84.94 84 SER A C 1
ATOM 690 O O . SER A 1 84 ? -12.179 -5.488 21.274 1.00 84.94 84 SER A O 1
ATOM 692 N N . ASN A 1 85 ? -10.122 -4.568 21.231 1.00 83.38 85 ASN A N 1
ATOM 693 C CA . ASN A 1 85 ? -9.519 -5.629 20.444 1.00 83.38 85 ASN A CA 1
ATOM 694 C C . ASN A 1 85 ? -9.154 -6.778 21.380 1.00 83.38 85 ASN A C 1
ATOM 696 O O . ASN A 1 85 ? -8.262 -6.655 22.218 1.00 83.38 85 ASN A O 1
ATOM 700 N N . LYS A 1 86 ? -9.834 -7.913 21.229 1.00 82.56 86 LYS A N 1
ATOM 701 C CA . LYS A 1 86 ? -9.474 -9.154 21.912 1.00 82.56 86 LYS A CA 1
ATOM 702 C C . LYS A 1 86 ? -8.786 -10.076 20.918 1.00 82.56 86 LYS A C 1
ATOM 704 O O . LYS A 1 86 ? -9.300 -10.290 19.822 1.00 82.56 86 LYS A O 1
ATOM 709 N N . ALA A 1 87 ? -7.647 -10.640 21.312 1.00 84.06 87 ALA A N 1
ATOM 710 C CA . ALA A 1 87 ? -7.003 -11.681 20.523 1.00 84.06 87 ALA A CA 1
ATOM 711 C C . ALA A 1 87 ? -7.996 -12.831 20.282 1.00 84.06 87 ALA A C 1
ATOM 713 O O . ALA A 1 87 ? -8.631 -13.324 21.220 1.00 84.06 87 ALA A O 1
ATOM 714 N N . SER A 1 88 ? -8.147 -13.232 19.021 1.00 83.38 88 SER A N 1
ATOM 715 C CA . SER A 1 88 ? -8.957 -14.395 18.672 1.00 83.38 88 SER A CA 1
ATOM 716 C C . SER A 1 88 ? -8.272 -15.663 19.166 1.00 83.38 88 SER A C 1
ATOM 718 O O . SER A 1 88 ? -7.048 -15.783 19.112 1.00 83.38 88 SER A O 1
ATOM 720 N N . THR A 1 89 ? -9.059 -16.628 19.630 1.00 88.94 89 THR A N 1
ATOM 721 C CA . THR A 1 89 ? -8.557 -17.973 19.908 1.00 88.94 89 THR A CA 1
ATOM 722 C C . THR A 1 89 ? -8.259 -18.671 18.590 1.00 88.94 89 THR A C 1
ATOM 724 O O . THR A 1 89 ? -9.086 -18.631 17.679 1.00 88.94 89 THR A O 1
ATOM 727 N N . GLU A 1 90 ? -7.097 -19.308 18.491 1.00 88.88 90 GLU A N 1
ATOM 728 C CA . GLU A 1 90 ? -6.715 -20.081 17.313 1.00 88.88 90 GLU A CA 1
ATOM 729 C C . GLU A 1 90 ? -7.569 -21.360 17.224 1.00 88.88 90 GLU A C 1
ATOM 731 O O . GLU A 1 90 ? -7.431 -22.271 18.038 1.00 88.88 90 GLU A O 1
ATOM 736 N N . ASN A 1 91 ? -8.508 -21.390 16.278 1.00 90.81 91 ASN A N 1
ATOM 737 C CA . ASN A 1 91 ? -9.440 -22.491 16.031 1.00 90.81 91 ASN A CA 1
ATOM 738 C C . ASN A 1 91 ? -9.920 -22.482 14.564 1.00 90.81 91 ASN A C 1
ATOM 740 O O . ASN A 1 91 ? -9.583 -21.580 13.798 1.00 90.81 91 ASN A O 1
ATOM 744 N N . GLU A 1 92 ? -10.751 -23.452 14.173 1.00 89.12 92 GLU A N 1
ATOM 745 C CA . GLU A 1 92 ? -11.284 -23.543 12.802 1.00 89.12 92 GLU A CA 1
ATOM 746 C C . GLU A 1 92 ? -12.054 -22.290 12.351 1.00 89.12 92 GLU A C 1
ATOM 748 O O . GLU A 1 92 ? -11.967 -21.889 11.190 1.00 89.12 92 GLU A O 1
ATOM 753 N N . GLU A 1 93 ? -12.795 -21.639 13.253 1.00 89.69 93 GLU A N 1
ATOM 754 C CA . GLU A 1 93 ? -13.518 -20.402 12.932 1.00 89.69 93 GLU A CA 1
ATOM 755 C C . GLU A 1 93 ? -12.545 -19.255 12.624 1.00 89.69 93 GLU A C 1
ATOM 757 O O . GLU A 1 93 ? -12.763 -18.477 11.694 1.00 89.69 93 GLU A O 1
ATOM 762 N N . PHE A 1 94 ? -11.439 -19.169 13.367 1.00 90.94 94 PHE A N 1
ATOM 763 C CA . PHE A 1 94 ? -10.359 -18.230 13.092 1.00 90.94 94 PHE A CA 1
ATOM 764 C C . PHE A 1 94 ? -9.715 -18.510 11.729 1.00 90.94 94 PHE A C 1
ATOM 766 O O . PHE A 1 94 ? -9.544 -17.580 10.943 1.00 90.94 94 PHE A O 1
ATOM 773 N N . TYR A 1 95 ? -9.436 -19.771 11.393 1.00 92.06 95 TYR A N 1
ATOM 774 C CA . TYR A 1 95 ? -8.853 -20.124 10.094 1.00 92.06 95 TYR A CA 1
ATOM 775 C C . TYR A 1 95 ? -9.774 -19.761 8.924 1.00 92.06 95 TYR A C 1
ATOM 777 O O . TYR A 1 95 ? -9.309 -19.180 7.942 1.00 92.06 95 TYR A O 1
ATOM 785 N N . LYS A 1 96 ? -11.085 -20.000 9.059 1.00 91.62 96 LYS A N 1
ATOM 786 C CA . LYS A 1 96 ? -12.096 -19.584 8.072 1.00 91.62 96 LYS A CA 1
ATOM 787 C C . LYS A 1 96 ? -12.189 -18.067 7.925 1.00 91.62 96 LYS A C 1
ATOM 789 O O . LYS A 1 96 ? -12.358 -17.571 6.816 1.00 91.62 96 LYS A O 1
ATOM 794 N N . LYS A 1 97 ? -12.025 -17.306 9.012 1.00 90.06 97 LYS A N 1
ATOM 795 C CA . LYS A 1 97 ? -11.962 -15.834 8.944 1.00 90.06 97 LYS A CA 1
ATOM 796 C C . LYS A 1 97 ? -10.714 -15.329 8.221 1.00 90.06 97 LYS A C 1
ATOM 798 O O . LYS A 1 97 ? -10.794 -14.304 7.554 1.00 90.06 97 LYS A O 1
ATOM 803 N N . VAL A 1 98 ? -9.582 -16.021 8.353 1.00 89.19 98 VAL A N 1
ATOM 804 C CA . VAL A 1 98 ? -8.314 -15.610 7.728 1.00 89.19 98 VAL A CA 1
ATOM 805 C C . VAL A 1 98 ? -8.252 -15.997 6.249 1.00 89.19 98 VAL A C 1
ATOM 807 O O . VAL A 1 98 ? -7.838 -15.183 5.428 1.00 89.19 98 VAL A O 1
ATOM 810 N N . PHE A 1 99 ? -8.653 -17.222 5.901 1.00 89.38 99 PHE A N 1
ATOM 811 C CA . PHE A 1 99 ? -8.476 -17.778 4.552 1.00 89.38 99 PHE A CA 1
ATOM 812 C C . PHE A 1 99 ? -9.772 -17.920 3.743 1.00 89.38 99 PHE A C 1
ATOM 814 O O . PHE A 1 99 ? -9.713 -18.264 2.567 1.00 89.38 99 PHE A O 1
ATOM 821 N N . GLY A 1 100 ? -10.930 -17.635 4.340 1.00 89.75 100 GLY A N 1
ATOM 822 C CA . GLY A 1 100 ? -12.244 -17.836 3.732 1.00 89.75 100 GLY A CA 1
ATOM 823 C C . GLY A 1 100 ? -12.918 -19.132 4.189 1.00 89.75 100 GLY A C 1
ATOM 824 O O . GLY A 1 100 ? -12.284 -20.049 4.710 1.00 89.75 100 GLY A O 1
ATOM 825 N N . ASN A 1 101 ? -14.237 -19.205 3.994 1.00 88.81 101 ASN A N 1
ATOM 826 C CA . ASN A 1 101 ? -15.061 -20.314 4.492 1.00 88.81 101 ASN A CA 1
ATOM 827 C C . ASN A 1 101 ? -14.721 -21.672 3.859 1.00 88.81 101 ASN A C 1
ATOM 829 O O . ASN A 1 101 ? -14.937 -22.695 4.506 1.00 88.81 101 ASN A O 1
ATOM 833 N N . ASP A 1 102 ? -14.165 -21.665 2.646 1.00 88.06 102 ASP A N 1
ATOM 834 C CA . ASP A 1 102 ? -13.818 -22.861 1.869 1.00 88.06 102 ASP A CA 1
ATOM 835 C C . ASP A 1 102 ? -12.392 -23.369 2.155 1.00 88.06 102 ASP A C 1
ATOM 837 O O . ASP A 1 102 ? -11.865 -24.206 1.426 1.00 88.06 102 ASP A O 1
ATOM 841 N N . THR A 1 103 ? -11.736 -22.849 3.198 1.00 86.06 103 THR A N 1
ATOM 842 C CA . THR A 1 103 ? -10.379 -23.265 3.563 1.00 86.06 103 THR A CA 1
ATOM 843 C C . THR A 1 103 ? -10.327 -24.721 4.031 1.00 86.06 103 THR A C 1
ATOM 845 O O . THR A 1 103 ? -11.140 -25.164 4.842 1.00 86.06 103 THR A O 1
ATOM 848 N N . GLU A 1 104 ? -9.312 -25.453 3.569 1.00 89.50 104 GLU A N 1
ATOM 849 C CA . GLU A 1 104 ? -8.985 -26.807 4.041 1.00 89.50 104 GLU A CA 1
ATOM 850 C C . GLU A 1 104 ? -8.148 -26.789 5.337 1.00 89.50 104 GLU A C 1
ATOM 852 O O . GLU A 1 104 ? -7.807 -27.836 5.887 1.00 89.50 104 GLU A O 1
ATOM 857 N N . VAL A 1 105 ? -7.801 -25.598 5.840 1.00 89.75 105 VAL A N 1
ATOM 858 C CA . VAL A 1 105 ? -7.012 -25.417 7.063 1.00 89.75 105 VAL A CA 1
ATOM 859 C C . VAL A 1 105 ? -7.873 -25.686 8.296 1.00 89.75 105 VAL A C 1
ATOM 861 O O . VAL A 1 105 ? -8.782 -24.917 8.611 1.00 89.75 105 VAL A O 1
ATOM 864 N N . VAL A 1 106 ? -7.539 -26.748 9.027 1.00 90.81 106 VAL A N 1
ATOM 865 C CA . VAL A 1 106 ? -8.284 -27.207 10.214 1.00 90.81 106 VAL A CA 1
ATOM 866 C C . VAL A 1 106 ? -7.453 -27.201 11.498 1.00 90.81 106 VAL A C 1
ATOM 868 O O . VAL A 1 106 ? -7.997 -27.366 12.586 1.00 90.81 106 VAL A O 1
ATOM 871 N N . ASP A 1 107 ? -6.141 -26.981 11.407 1.00 92.31 107 ASP A N 1
ATOM 872 C CA . ASP A 1 107 ? -5.226 -27.077 12.543 1.00 92.31 107 ASP A CA 1
ATOM 873 C C . ASP A 1 107 ? -4.039 -26.103 12.429 1.00 92.31 107 ASP A C 1
ATOM 875 O O . ASP A 1 107 ? -3.800 -25.477 11.395 1.00 92.31 107 ASP A O 1
ATOM 879 N N . SER A 1 108 ? -3.259 -25.984 13.506 1.00 91.75 108 SER A N 1
ATOM 880 C CA . SER A 1 108 ? -2.152 -25.021 13.581 1.00 91.75 108 SER A CA 1
ATOM 881 C C . SER A 1 108 ? -1.013 -25.323 12.601 1.00 91.75 108 SER A C 1
ATOM 883 O O . SER A 1 108 ? -0.364 -24.402 12.097 1.00 91.75 108 SER A O 1
ATOM 885 N N . LEU A 1 109 ? -0.745 -26.600 12.303 1.00 93.25 109 LEU A N 1
ATOM 886 C CA . LEU A 1 109 ? 0.296 -26.979 11.347 1.00 93.25 109 LEU A CA 1
ATOM 887 C C . LEU A 1 109 ? -0.130 -26.608 9.927 1.00 93.25 109 LEU A C 1
ATOM 889 O O . LEU A 1 109 ? 0.638 -25.933 9.234 1.00 93.25 109 LEU A O 1
ATOM 893 N N . SER A 1 110 ? -1.352 -26.972 9.520 1.00 92.50 110 SER A N 1
ATOM 894 C CA . SER A 1 110 ? -1.890 -26.585 8.207 1.00 92.50 110 SER A CA 1
ATOM 895 C C . SER A 1 110 ? -2.012 -25.064 8.065 1.00 92.50 110 SER A C 1
ATOM 897 O O . SER A 1 110 ? -1.661 -24.517 7.017 1.00 92.50 110 SER A O 1
ATOM 899 N N . PHE A 1 111 ? -2.372 -24.354 9.141 1.00 93.31 111 PHE A N 1
ATOM 900 C CA . PHE A 1 111 ? -2.419 -22.890 9.166 1.00 93.31 111 PHE A CA 1
ATOM 901 C C . PHE A 1 111 ? -1.050 -22.266 8.897 1.00 93.31 111 PHE A C 1
ATOM 903 O O . PHE A 1 111 ? -0.904 -21.424 8.008 1.00 93.31 111 PHE A O 1
ATOM 910 N N . ARG A 1 112 ? -0.020 -22.700 9.631 1.00 92.94 112 ARG A N 1
ATOM 911 C CA . ARG A 1 112 ? 1.349 -22.189 9.462 1.00 92.94 112 ARG A CA 1
ATOM 912 C C . ARG A 1 112 ? 1.909 -22.501 8.081 1.00 92.94 112 ARG A C 1
ATOM 914 O O . ARG A 1 112 ? 2.621 -21.669 7.519 1.00 92.94 112 ARG A O 1
ATOM 921 N N . GLN A 1 113 ? 1.604 -23.676 7.536 1.00 94.56 113 GLN A N 1
ATOM 922 C CA . GLN A 1 113 ? 2.041 -24.061 6.199 1.00 94.56 113 GLN A CA 1
ATOM 923 C C . GLN A 1 113 ? 1.385 -23.187 5.128 1.00 94.56 113 GLN A C 1
ATOM 925 O O . GLN A 1 113 ? 2.097 -22.628 4.295 1.00 94.56 113 GLN A O 1
ATOM 930 N N . GLN A 1 114 ? 0.064 -23.002 5.188 1.00 91.62 114 GLN A N 1
ATOM 931 C CA . GLN A 1 114 ? -0.651 -22.149 4.242 1.00 91.62 114 GLN A CA 1
ATOM 932 C C . GLN A 1 114 ? -0.172 -20.698 4.326 1.00 91.62 114 GLN A C 1
ATOM 934 O O . GLN A 1 114 ? 0.106 -20.074 3.303 1.00 91.62 114 GLN A O 1
ATOM 939 N N . LEU A 1 115 ? 0.013 -20.178 5.542 1.00 92.56 115 LEU A N 1
ATOM 940 C CA . LEU A 1 115 ? 0.557 -18.840 5.756 1.00 92.56 115 LEU A CA 1
ATOM 941 C C . LEU A 1 115 ? 1.955 -18.694 5.142 1.00 92.56 115 LEU A C 1
ATOM 943 O O . LEU A 1 115 ? 2.229 -17.705 4.466 1.00 92.56 115 LEU A O 1
ATOM 947 N N . ARG A 1 116 ? 2.835 -19.684 5.341 1.00 94.31 116 ARG A N 1
ATOM 948 C CA . ARG A 1 116 ? 4.182 -19.684 4.759 1.00 94.31 116 ARG A CA 1
ATOM 949 C C . ARG A 1 116 ? 4.132 -19.658 3.233 1.00 94.31 116 ARG A C 1
ATOM 951 O O . ARG A 1 116 ? 4.858 -18.868 2.641 1.00 94.31 116 ARG A O 1
ATOM 958 N N . THR A 1 117 ? 3.286 -20.478 2.616 1.00 92.00 117 THR A N 1
ATOM 959 C CA . THR A 1 117 ? 3.113 -20.510 1.156 1.00 92.00 117 THR A CA 1
ATOM 960 C C . THR A 1 117 ? 2.635 -19.160 0.628 1.00 92.00 117 THR A C 1
ATOM 962 O O . THR A 1 117 ? 3.232 -18.622 -0.301 1.00 92.00 117 THR A O 1
ATOM 965 N N . SER A 1 118 ? 1.615 -18.569 1.256 1.00 88.19 118 SER A N 1
ATOM 966 C CA . SER A 1 118 ? 1.097 -17.252 0.869 1.00 88.19 118 SER A CA 1
ATOM 967 C C . SER A 1 118 ? 2.158 -16.157 0.990 1.00 88.19 118 SER A C 1
ATOM 969 O O . SER A 1 118 ? 2.318 -15.344 0.081 1.00 88.19 118 SER A O 1
ATOM 971 N N . LEU A 1 119 ? 2.921 -16.156 2.088 1.00 92.38 119 LEU A N 1
ATOM 972 C CA . LEU A 1 119 ? 4.028 -15.218 2.281 1.00 92.38 119 LEU A CA 1
ATOM 973 C C . LEU A 1 119 ? 5.137 -15.430 1.252 1.00 92.38 119 LEU A C 1
ATOM 975 O O . LEU A 1 119 ? 5.680 -14.455 0.748 1.00 92.38 119 LEU A O 1
ATOM 979 N N . GLN A 1 120 ? 5.465 -16.677 0.922 1.00 93.19 120 GLN A N 1
ATOM 980 C CA . GLN A 1 120 ? 6.485 -16.977 -0.074 1.00 93.19 120 GLN A CA 1
ATOM 981 C C . GLN A 1 120 ? 6.092 -16.436 -1.452 1.00 93.19 120 GLN A C 1
ATOM 983 O O . GLN A 1 120 ? 6.876 -15.708 -2.043 1.00 93.19 120 GLN A O 1
ATOM 988 N N . VAL A 1 121 ? 4.863 -16.684 -1.917 1.00 87.88 121 VAL A N 1
ATOM 989 C CA . VAL A 1 121 ? 4.371 -16.137 -3.197 1.00 87.88 121 VAL A CA 1
ATOM 990 C C . VAL A 1 121 ? 4.448 -14.608 -3.218 1.00 87.88 121 VAL A C 1
ATOM 992 O O . VAL A 1 121 ? 4.866 -14.018 -4.215 1.00 87.88 121 VAL A O 1
ATOM 995 N N . TYR A 1 122 ? 4.069 -13.961 -2.113 1.00 85.56 122 TYR A N 1
ATOM 996 C CA . TYR A 1 122 ? 4.171 -12.511 -1.977 1.00 85.56 122 TYR A CA 1
ATOM 997 C C . TYR A 1 122 ? 5.626 -12.028 -2.069 1.00 85.56 122 TYR A C 1
ATOM 999 O O . TYR A 1 122 ? 5.933 -11.136 -2.859 1.00 85.56 122 TYR A O 1
ATOM 1007 N N . TYR A 1 123 ? 6.533 -12.623 -1.292 1.00 90.44 123 TYR A N 1
ATOM 1008 C CA . TYR A 1 123 ? 7.933 -12.201 -1.251 1.00 90.44 123 TYR A CA 1
ATOM 1009 C C . TYR A 1 123 ? 8.710 -12.547 -2.518 1.00 90.44 123 TYR A C 1
ATOM 1011 O O . TYR A 1 123 ? 9.578 -11.766 -2.896 1.00 90.44 123 TYR A O 1
ATOM 1019 N N . ASP A 1 124 ? 8.390 -13.645 -3.199 1.00 88.19 124 ASP A N 1
ATOM 1020 C CA . ASP A 1 124 ? 8.983 -13.980 -4.493 1.00 88.19 124 ASP A CA 1
ATOM 1021 C C . ASP A 1 124 ? 8.680 -12.856 -5.498 1.00 88.19 124 ASP A C 1
ATOM 1023 O O . ASP A 1 124 ? 9.602 -12.288 -6.087 1.00 88.19 124 ASP A O 1
ATOM 1027 N N . LEU A 1 125 ? 7.416 -12.422 -5.590 1.00 81.50 125 LEU A N 1
ATOM 1028 C CA . LEU A 1 125 ? 7.012 -11.311 -6.456 1.00 81.50 125 LEU A CA 1
ATOM 1029 C C . LEU A 1 125 ? 7.677 -9.979 -6.064 1.00 81.50 125 LEU A C 1
ATOM 1031 O O . LEU A 1 125 ? 8.136 -9.237 -6.934 1.00 81.50 125 LEU A O 1
ATOM 1035 N N . GLU A 1 126 ? 7.726 -9.652 -4.772 1.00 84.44 126 GLU A N 1
ATOM 1036 C CA . GLU A 1 126 ? 8.364 -8.414 -4.307 1.00 84.44 126 GLU A CA 1
ATOM 1037 C C . GLU A 1 126 ? 9.884 -8.428 -4.514 1.00 84.44 126 GLU A C 1
ATOM 1039 O O . GLU A 1 126 ? 10.471 -7.403 -4.866 1.00 84.44 126 GLU A O 1
ATOM 1044 N N . SER A 1 127 ? 10.527 -9.587 -4.368 1.00 89.00 127 SER A N 1
ATOM 1045 C CA . SER A 1 127 ? 11.961 -9.740 -4.614 1.00 89.00 127 SER A CA 1
ATOM 1046 C C . SER A 1 127 ? 12.311 -9.551 -6.092 1.00 89.00 127 SER A C 1
ATOM 1048 O O . SER A 1 127 ? 13.277 -8.849 -6.390 1.00 89.00 127 SER A O 1
ATOM 1050 N N . GLU A 1 128 ? 11.495 -10.079 -7.014 1.00 80.94 128 GLU A N 1
ATOM 1051 C CA . GLU A 1 128 ? 11.655 -9.850 -8.455 1.00 80.94 128 GLU A CA 1
ATOM 1052 C C . GLU A 1 128 ? 11.520 -8.361 -8.794 1.00 80.94 128 GLU A C 1
ATOM 1054 O O . GLU A 1 128 ? 12.382 -7.802 -9.470 1.00 80.94 128 GLU A O 1
ATOM 1059 N N . LYS A 1 129 ? 10.488 -7.685 -8.270 1.00 78.25 129 LYS A N 1
ATOM 1060 C CA . LYS A 1 129 ? 10.300 -6.238 -8.480 1.00 78.25 129 LYS A CA 1
ATOM 1061 C C . LYS A 1 129 ? 11.479 -5.423 -7.956 1.00 78.25 129 LYS A C 1
ATOM 1063 O O . LYS A 1 129 ? 11.918 -4.478 -8.612 1.00 78.25 129 LYS A O 1
ATOM 1068 N N . MET A 1 130 ? 11.983 -5.773 -6.774 1.00 83.62 130 MET A N 1
ATOM 1069 C CA . MET A 1 130 ? 13.126 -5.093 -6.175 1.00 83.62 130 MET A CA 1
ATOM 1070 C C . MET A 1 130 ? 14.397 -5.316 -6.999 1.00 83.62 130 MET A C 1
ATOM 1072 O O . MET A 1 130 ? 15.144 -4.367 -7.238 1.00 83.62 130 MET A O 1
ATOM 1076 N N . LEU A 1 131 ? 14.625 -6.543 -7.473 1.00 84.88 131 LEU A N 1
ATOM 1077 C CA . LEU A 1 131 ? 15.745 -6.865 -8.351 1.00 84.88 131 LEU A CA 1
ATOM 1078 C C . LEU A 1 131 ? 15.672 -6.071 -9.659 1.00 84.88 131 LEU A C 1
ATOM 1080 O O . LEU A 1 131 ? 16.664 -5.449 -10.038 1.00 84.88 131 LEU A O 1
ATOM 1084 N N . ASP A 1 132 ? 14.505 -6.043 -10.307 1.00 76.25 132 ASP A N 1
ATOM 1085 C CA . ASP A 1 132 ? 14.270 -5.254 -11.517 1.00 76.25 132 ASP A CA 1
ATOM 1086 C C . ASP A 1 132 ? 14.597 -3.778 -11.264 1.00 76.25 132 ASP A C 1
ATOM 1088 O O . ASP A 1 132 ? 15.372 -3.179 -12.008 1.00 76.25 132 ASP A O 1
ATOM 1092 N N . PHE A 1 133 ? 14.081 -3.199 -10.175 1.00 78.50 133 PHE A N 1
ATOM 1093 C CA . PHE A 1 133 ? 14.357 -1.813 -9.799 1.00 78.50 133 PHE A CA 1
ATOM 1094 C C . PHE A 1 133 ? 15.854 -1.545 -9.583 1.00 78.50 133 PHE A C 1
ATOM 1096 O O . PHE A 1 133 ? 16.393 -0.563 -10.100 1.00 78.50 133 PHE A O 1
ATOM 1103 N N . MET A 1 134 ? 16.545 -2.417 -8.844 1.00 83.06 134 MET A N 1
ATOM 1104 C CA . MET A 1 134 ? 17.984 -2.288 -8.602 1.00 83.06 134 MET A CA 1
ATOM 1105 C C . MET A 1 134 ? 18.781 -2.366 -9.904 1.00 83.06 134 MET A C 1
ATOM 1107 O O . MET A 1 134 ? 19.685 -1.558 -10.122 1.00 83.06 134 MET A O 1
ATOM 1111 N N . LEU A 1 135 ? 18.421 -3.298 -10.785 1.00 80.38 135 LEU A N 1
ATOM 1112 C CA . LEU A 1 135 ? 19.065 -3.482 -12.078 1.00 80.38 135 LEU A CA 1
ATOM 1113 C C . LEU A 1 135 ? 18.848 -2.267 -12.986 1.00 80.38 135 LEU A C 1
ATOM 1115 O O . LEU A 1 135 ? 19.811 -1.769 -13.567 1.00 80.38 135 LEU A O 1
ATOM 1119 N N . VAL A 1 136 ? 17.622 -1.737 -13.054 1.00 75.00 136 VAL A N 1
ATOM 1120 C CA . VAL A 1 136 ? 17.316 -0.492 -13.776 1.00 75.00 136 VAL A CA 1
ATOM 1121 C C . VAL A 1 136 ? 18.197 0.645 -13.278 1.00 75.00 136 VAL A C 1
ATOM 1123 O O . VAL A 1 136 ? 18.847 1.323 -14.075 1.00 75.00 136 VAL A O 1
ATOM 1126 N N . LYS A 1 137 ? 18.224 0.845 -11.959 1.00 77.31 137 LYS A N 1
ATOM 1127 C CA . LYS A 1 137 ? 18.936 1.948 -11.320 1.00 77.31 137 LYS A CA 1
ATOM 1128 C C . LYS A 1 137 ? 20.436 1.881 -11.587 1.00 77.31 137 LYS A C 1
ATOM 1130 O O . LYS A 1 137 ? 21.036 2.889 -11.957 1.00 77.31 137 LYS A O 1
ATOM 1135 N N . GLU A 1 138 ? 21.049 0.711 -11.429 1.00 82.19 138 GLU A N 1
ATOM 1136 C CA . GLU A 1 138 ? 22.488 0.555 -11.658 1.00 82.19 138 GLU A CA 1
ATOM 1137 C C . GLU A 1 138 ? 22.859 0.646 -13.140 1.00 82.19 138 GLU A C 1
ATOM 1139 O O . GLU A 1 138 ? 23.837 1.313 -13.492 1.00 82.19 138 GLU A O 1
ATOM 1144 N N . LEU A 1 139 ? 22.055 0.079 -14.043 1.00 74.31 139 LEU A N 1
ATOM 1145 C CA . LEU A 1 139 ? 22.302 0.220 -15.478 1.00 74.31 139 LEU A CA 1
ATOM 1146 C C . LEU A 1 139 ? 22.139 1.669 -15.949 1.00 74.31 139 LEU A C 1
ATOM 1148 O O . LEU A 1 139 ? 22.971 2.154 -16.718 1.00 74.31 139 LEU A O 1
ATOM 1152 N N . ALA A 1 140 ? 21.121 2.383 -15.460 1.00 71.50 140 ALA A N 1
ATOM 1153 C CA . ALA A 1 140 ? 20.922 3.796 -15.767 1.00 71.50 140 ALA A CA 1
ATOM 1154 C C . ALA A 1 140 ? 22.131 4.634 -15.320 1.00 71.50 140 ALA A C 1
ATOM 1156 O O . ALA A 1 140 ? 22.687 5.369 -16.138 1.00 71.50 140 ALA A O 1
ATOM 1157 N N . LYS A 1 141 ? 22.612 4.449 -14.080 1.00 75.75 141 LYS A N 1
ATOM 1158 C CA . LYS A 1 141 ? 23.821 5.122 -13.569 1.00 75.75 141 LYS A CA 1
ATOM 1159 C C . LYS A 1 141 ? 25.066 4.832 -14.408 1.00 75.75 141 LYS A C 1
ATOM 1161 O O . LYS A 1 141 ? 25.819 5.748 -14.724 1.00 75.75 141 LYS A O 1
ATOM 1166 N N . THR A 1 142 ? 25.290 3.567 -14.761 1.00 72.94 142 THR A N 1
ATOM 1167 C CA . THR A 1 142 ? 26.520 3.140 -15.449 1.00 72.94 142 THR A CA 1
ATOM 1168 C C . THR A 1 142 ? 26.545 3.590 -16.911 1.00 72.94 142 THR A C 1
ATOM 1170 O O . THR A 1 142 ? 27.607 3.845 -17.469 1.00 72.94 142 THR A O 1
ATOM 1173 N N . SER A 1 143 ? 25.375 3.709 -17.541 1.00 68.50 143 SER A N 1
ATOM 1174 C CA . SER A 1 143 ? 25.256 3.987 -18.976 1.00 68.50 143 SER A CA 1
ATOM 1175 C C . SER A 1 143 ? 25.563 5.428 -19.406 1.00 68.50 143 SER A C 1
ATOM 1177 O O . SER A 1 143 ? 25.637 5.655 -20.611 1.00 68.50 143 SER A O 1
ATOM 1179 N N . GLN A 1 144 ? 25.725 6.379 -18.468 1.00 68.06 144 GLN A N 1
ATOM 1180 C CA . GLN A 1 144 ? 25.975 7.811 -18.739 1.00 68.06 144 GLN A CA 1
ATOM 1181 C C . GLN A 1 144 ? 25.150 8.360 -19.923 1.00 68.06 144 GLN A C 1
ATOM 1183 O O . GLN A 1 144 ? 25.665 9.054 -20.796 1.00 68.06 144 GLN A O 1
ATOM 1188 N N . MET A 1 145 ? 23.861 8.010 -19.994 1.00 75.62 145 MET A N 1
ATOM 1189 C CA . MET A 1 145 ? 23.005 8.469 -21.087 1.00 75.62 145 MET A CA 1
ATOM 1190 C C . MET A 1 145 ? 22.700 9.960 -20.945 1.00 75.62 145 MET A C 1
ATOM 1192 O O . MET A 1 145 ? 22.046 10.388 -19.993 1.00 75.62 145 MET A O 1
ATOM 1196 N N . GLU A 1 146 ? 23.141 10.742 -21.926 1.00 82.50 146 GLU A N 1
ATOM 1197 C CA . GLU A 1 146 ? 22.786 12.150 -22.047 1.00 82.50 146 GLU A CA 1
ATOM 1198 C C . GLU A 1 146 ? 21.460 12.302 -22.798 1.00 82.50 146 GLU A C 1
ATOM 1200 O O . GLU A 1 146 ? 21.262 11.749 -23.883 1.00 82.50 146 GLU A O 1
ATOM 1205 N N . PHE A 1 147 ? 20.543 13.077 -22.220 1.00 86.69 147 PHE A N 1
ATOM 1206 C CA . PHE A 1 147 ? 19.240 13.362 -22.810 1.00 86.69 147 PHE A CA 1
ATOM 1207 C C . PHE A 1 147 ? 19.100 14.856 -23.125 1.00 86.69 147 PHE A C 1
ATOM 1209 O O . PHE A 1 147 ? 19.530 15.688 -22.326 1.00 86.69 147 PHE A O 1
ATOM 1216 N N . PRO A 1 148 ? 18.442 15.237 -24.238 1.00 91.38 148 PRO A N 1
ATOM 1217 C CA . PRO A 1 148 ? 18.177 16.636 -24.558 1.00 91.38 148 PRO A CA 1
ATOM 1218 C C . PRO A 1 148 ? 17.052 17.182 -23.664 1.00 91.38 148 PRO A C 1
ATOM 1220 O O . PRO A 1 148 ? 15.888 17.256 -24.064 1.00 91.38 148 PRO A O 1
ATOM 1223 N N . GLU A 1 149 ? 17.394 17.557 -22.431 1.00 91.06 149 GLU A N 1
ATOM 1224 C CA . GLU A 1 149 ? 16.413 17.829 -21.374 1.00 91.06 149 GLU A CA 1
ATOM 1225 C C . GLU A 1 149 ? 15.408 18.922 -21.736 1.00 91.06 149 GLU A C 1
ATOM 1227 O O . GLU A 1 149 ? 14.204 18.746 -21.564 1.00 91.06 149 GLU A O 1
ATOM 1232 N N . ASN A 1 150 ? 15.892 20.025 -22.310 1.00 91.69 150 ASN A N 1
ATOM 1233 C CA . ASN A 1 150 ? 15.050 21.153 -22.707 1.00 91.69 150 ASN A CA 1
ATOM 1234 C C . ASN A 1 150 ? 14.002 20.763 -23.753 1.00 91.69 150 ASN A C 1
ATOM 1236 O O . ASN A 1 150 ? 12.881 21.269 -23.725 1.00 91.69 150 ASN A O 1
ATOM 1240 N N . PHE A 1 151 ? 14.363 19.875 -24.681 1.00 93.44 151 PHE A N 1
ATOM 1241 C CA . PHE A 1 151 ? 13.428 19.372 -25.678 1.00 93.44 151 PHE A CA 1
ATOM 1242 C C . PHE A 1 151 ? 12.405 18.441 -25.028 1.00 93.44 151 PHE A C 1
ATOM 1244 O O . PHE A 1 151 ? 11.209 18.633 -25.221 1.00 93.44 151 PHE A O 1
ATOM 1251 N N . LEU A 1 152 ? 12.861 17.482 -24.216 1.00 92.62 152 LEU A N 1
ATOM 1252 C CA . LEU A 1 152 ? 11.984 16.497 -23.581 1.00 92.62 152 LEU A CA 1
ATOM 1253 C C . LEU A 1 152 ? 10.984 17.142 -22.619 1.00 92.62 152 LEU A C 1
ATOM 1255 O O . LEU A 1 152 ? 9.810 16.791 -22.664 1.00 92.62 152 LEU A O 1
ATOM 1259 N N . LYS A 1 153 ? 11.406 18.117 -21.804 1.00 91.94 153 LYS A N 1
ATOM 1260 C CA . LYS A 1 153 ? 10.502 18.866 -20.915 1.00 91.94 153 LYS A CA 1
ATOM 1261 C C . LYS A 1 153 ? 9.407 19.579 -21.713 1.00 91.94 153 LYS A C 1
ATOM 1263 O O . LYS A 1 153 ? 8.227 19.394 -21.429 1.00 91.94 153 LYS A O 1
ATOM 1268 N N . LYS A 1 154 ? 9.785 20.320 -22.765 1.00 91.62 154 LYS A N 1
ATOM 1269 C CA . LYS A 1 154 ? 8.827 21.015 -23.645 1.00 91.62 154 LYS A CA 1
ATOM 1270 C C . LYS A 1 154 ? 7.890 20.047 -24.362 1.00 91.62 154 LYS A C 1
ATOM 1272 O O . LYS A 1 154 ? 6.703 20.325 -24.480 1.00 91.62 154 LYS A O 1
ATOM 1277 N N . TRP A 1 155 ? 8.420 18.923 -24.832 1.00 93.00 155 TRP A N 1
ATOM 1278 C CA . TRP A 1 155 ? 7.647 17.890 -25.510 1.00 93.00 155 TRP A CA 1
ATOM 1279 C C . TRP A 1 155 ? 6.651 17.205 -24.567 1.00 93.00 155 TRP A C 1
ATOM 1281 O O . TRP A 1 155 ? 5.491 17.035 -24.926 1.00 93.00 155 TRP A O 1
ATOM 1291 N N . LEU A 1 156 ? 7.050 16.870 -23.338 1.00 91.25 156 LEU A N 1
ATOM 1292 C CA . LEU A 1 156 ? 6.146 16.294 -22.336 1.00 91.25 156 LEU A CA 1
ATOM 1293 C C . LEU A 1 156 ? 5.018 17.263 -21.978 1.00 91.25 156 LEU A C 1
ATOM 1295 O O . LEU A 1 156 ? 3.853 16.872 -21.962 1.00 91.25 156 LEU A O 1
ATOM 1299 N N . GLN A 1 157 ? 5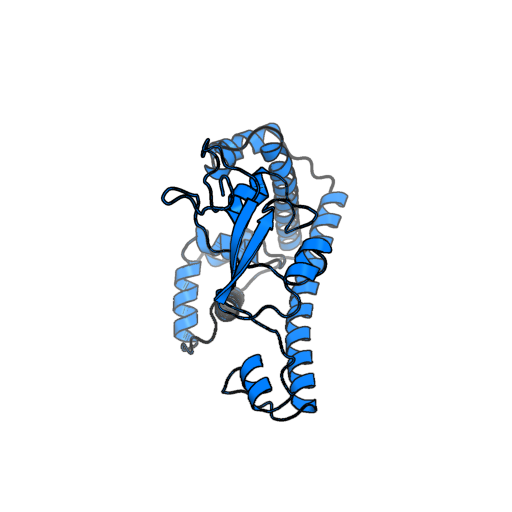.351 18.535 -21.755 1.00 90.50 157 GLN A N 1
ATOM 1300 C CA . GLN A 1 157 ? 4.366 19.573 -21.450 1.00 90.50 157 GLN A CA 1
ATOM 1301 C C . GLN A 1 157 ? 3.409 19.859 -22.617 1.00 90.50 157 GLN A C 1
ATOM 1303 O O . GLN A 1 157 ? 2.279 20.267 -22.372 1.00 90.50 157 GLN A O 1
ATOM 1308 N N . SER A 1 158 ? 3.824 19.638 -23.871 1.00 89.56 158 SER A N 1
ATOM 1309 C CA . SER A 1 158 ? 2.962 19.843 -25.043 1.00 89.56 158 SER A CA 1
ATOM 1310 C C . SER A 1 158 ? 2.125 18.622 -25.427 1.00 89.56 158 SER A C 1
ATOM 1312 O O . SER A 1 158 ? 1.106 18.778 -26.095 1.00 89.56 158 SER A O 1
ATOM 1314 N N . THR A 1 159 ? 2.539 17.417 -25.030 1.00 87.44 159 THR A N 1
ATOM 1315 C CA . THR A 1 159 ? 1.887 16.159 -25.439 1.00 87.44 159 THR A CA 1
ATOM 1316 C C . THR A 1 159 ? 1.069 15.494 -24.341 1.00 87.44 159 THR A C 1
ATOM 1318 O O . THR A 1 159 ? 0.229 14.651 -24.650 1.00 87.44 159 THR A O 1
ATOM 1321 N N . SER A 1 160 ? 1.274 15.864 -23.073 1.00 87.75 160 SER A N 1
ATOM 1322 C CA . SER A 1 160 ? 0.562 15.271 -21.943 1.00 87.75 160 SER A CA 1
ATOM 1323 C C . SER A 1 160 ? -0.089 16.327 -21.062 1.00 87.75 160 SER A C 1
ATOM 1325 O O . SER A 1 160 ? 0.592 17.134 -20.429 1.00 87.75 160 SER A O 1
ATOM 1327 N N . GLU A 1 161 ? -1.413 16.245 -20.917 1.00 86.69 161 GLU A N 1
ATOM 1328 C CA . GLU A 1 161 ? -2.194 17.115 -20.027 1.00 86.69 161 GLU A CA 1
ATOM 1329 C C . GLU A 1 161 ? -1.705 17.064 -18.573 1.00 86.69 161 GLU A C 1
ATOM 1331 O O . GLU A 1 161 ? -1.734 18.071 -17.865 1.00 86.69 161 GLU A O 1
ATOM 1336 N N . SER A 1 162 ? -1.217 15.899 -18.128 1.00 87.69 162 SER A N 1
ATOM 1337 C CA . SER A 1 162 ? -0.663 15.730 -16.782 1.00 87.69 162 SER A CA 1
ATOM 1338 C C . SER A 1 162 ? 0.658 16.471 -16.584 1.00 87.69 162 SER A C 1
ATOM 1340 O O . SER A 1 162 ? 0.924 16.933 -15.482 1.00 87.69 162 SER A O 1
ATOM 1342 N N . TRP A 1 163 ? 1.477 16.610 -17.630 1.00 89.94 163 TRP A N 1
ATOM 1343 C CA . TRP A 1 163 ? 2.761 17.310 -17.567 1.00 89.94 163 TRP A CA 1
ATOM 1344 C C . TRP A 1 163 ? 2.605 18.805 -17.830 1.00 89.94 163 TRP A C 1
ATOM 1346 O O . TRP A 1 163 ? 3.354 19.593 -17.262 1.00 89.94 163 TRP A O 1
ATOM 1356 N N . ALA A 1 164 ? 1.606 19.203 -18.623 1.00 89.75 164 ALA A N 1
ATOM 1357 C CA . ALA A 1 164 ? 1.303 20.601 -18.930 1.00 89.75 164 ALA A CA 1
ATOM 1358 C C . ALA A 1 164 ? 1.065 21.460 -17.675 1.00 89.75 164 ALA A C 1
ATOM 1360 O O . ALA A 1 164 ? 1.357 22.653 -17.676 1.00 89.75 164 ALA A O 1
ATOM 1361 N N . LYS A 1 165 ? 0.549 20.852 -16.599 1.00 92.12 165 LYS A N 1
ATOM 1362 C CA . LYS A 1 165 ? 0.250 21.531 -15.328 1.00 92.12 165 LYS A CA 1
ATOM 1363 C C . LYS A 1 165 ? 1.449 21.609 -14.374 1.00 92.12 165 LYS A C 1
ATOM 1365 O O . LYS A 1 165 ? 1.388 22.360 -13.405 1.00 92.12 165 LYS A O 1
ATOM 1370 N N . LYS A 1 166 ? 2.524 20.858 -14.635 1.00 90.00 166 LYS A N 1
ATOM 1371 C CA . LYS A 1 166 ? 3.683 20.749 -13.736 1.00 90.00 166 LYS A CA 1
ATOM 1372 C C . LYS A 1 166 ? 4.652 21.901 -13.945 1.00 90.00 166 LYS A C 1
ATOM 1374 O O . LYS A 1 166 ? 4.974 22.263 -15.080 1.00 90.00 166 LYS A O 1
ATOM 1379 N N . SER A 1 167 ? 5.171 22.440 -12.846 1.00 91.31 167 SER A N 1
ATOM 1380 C CA . SER A 1 167 ? 6.169 23.514 -12.862 1.00 91.31 167 SER A CA 1
ATOM 1381 C C . SER A 1 167 ? 7.102 23.444 -11.649 1.00 91.31 167 SER A C 1
ATOM 1383 O O . SER A 1 167 ? 6.835 22.728 -10.685 1.00 91.31 167 SER A O 1
ATOM 1385 N N . GLY A 1 168 ? 8.224 24.168 -11.709 1.00 91.56 168 GLY A N 1
ATOM 1386 C CA . GLY A 1 168 ? 9.175 24.265 -10.599 1.00 91.56 168 GLY A CA 1
ATOM 1387 C C . GLY A 1 168 ? 9.677 22.899 -10.119 1.00 91.56 168 GLY A C 1
ATOM 1388 O O . GLY A 1 168 ? 10.096 22.068 -10.921 1.00 91.56 168 GLY A O 1
ATOM 1389 N N . TYR A 1 169 ? 9.623 22.674 -8.804 1.00 92.00 169 TYR A N 1
ATOM 1390 C CA . TYR A 1 169 ? 10.119 21.450 -8.170 1.00 92.00 169 TYR A CA 1
ATOM 1391 C C . TYR A 1 169 ? 9.414 20.178 -8.663 1.00 92.00 169 TYR A C 1
ATOM 1393 O O . TYR A 1 169 ? 10.085 19.185 -8.924 1.00 92.00 169 TYR A O 1
ATOM 1401 N N . GLU A 1 170 ? 8.088 20.209 -8.834 1.00 89.94 170 GLU A N 1
ATOM 1402 C CA . GLU A 1 170 ? 7.314 19.043 -9.286 1.00 89.94 170 GLU A CA 1
ATOM 1403 C C . GLU A 1 170 ? 7.759 18.591 -10.682 1.00 89.94 170 GLU A C 1
ATOM 1405 O O . GLU A 1 170 ? 7.960 17.402 -10.928 1.00 89.94 170 GLU A O 1
ATOM 1410 N N . LEU A 1 171 ? 7.979 19.551 -11.587 1.00 90.31 171 LEU A N 1
ATOM 1411 C CA . LEU A 1 171 ? 8.471 19.260 -12.929 1.00 90.31 171 LEU A CA 1
ATOM 1412 C C . LEU A 1 171 ? 9.864 18.626 -12.886 1.00 90.31 171 LEU A C 1
ATOM 1414 O O . LEU A 1 171 ? 10.094 17.645 -13.584 1.00 90.31 171 LEU A O 1
ATOM 1418 N N . GLU A 1 172 ? 10.787 19.174 -12.093 1.00 90.88 172 GLU A N 1
ATOM 1419 C CA . GLU A 1 172 ? 12.155 18.652 -11.994 1.00 90.88 172 GLU A CA 1
ATOM 1420 C C . GLU A 1 172 ? 12.201 17.259 -11.356 1.00 90.88 172 GLU A C 1
ATOM 1422 O O . GLU A 1 172 ? 12.886 16.370 -11.869 1.00 90.88 172 GLU A O 1
ATOM 1427 N N . HIS A 1 173 ? 11.438 17.049 -10.280 1.00 89.19 173 HIS A N 1
ATOM 1428 C CA . HIS A 1 173 ? 11.324 15.759 -9.606 1.00 89.19 173 HIS A CA 1
ATOM 1429 C C . HIS A 1 173 ? 10.791 14.683 -10.557 1.00 89.19 173 HIS A C 1
ATOM 1431 O O . HIS A 1 173 ? 11.409 13.633 -10.733 1.00 89.19 173 HIS A O 1
ATOM 1437 N N . ASP A 1 174 ? 9.678 14.950 -11.234 1.00 87.81 174 ASP A N 1
ATOM 1438 C CA . ASP A 1 174 ? 9.072 13.948 -12.104 1.00 87.81 174 ASP A CA 1
ATOM 1439 C C . ASP A 1 174 ? 9.883 13.746 -13.381 1.00 87.81 174 ASP A C 1
ATOM 1441 O O . ASP A 1 174 ? 9.986 12.625 -13.884 1.00 87.81 174 ASP A O 1
ATOM 1445 N N . PHE A 1 175 ? 10.511 14.807 -13.898 1.00 89.38 175 PHE A N 1
ATOM 1446 C CA . PHE A 1 175 ? 11.399 14.710 -15.051 1.00 89.38 175 PHE A CA 1
ATOM 1447 C C . PHE A 1 175 ? 12.630 13.845 -14.763 1.00 89.38 175 PHE A C 1
ATOM 1449 O O . PHE A 1 175 ? 13.081 13.111 -15.647 1.00 89.38 175 PHE A O 1
ATOM 1456 N N . PHE A 1 176 ? 13.153 13.875 -13.533 1.00 85.94 176 PHE A N 1
ATOM 1457 C CA . PHE A 1 176 ? 14.212 12.965 -13.103 1.00 85.94 176 PHE A CA 1
ATOM 1458 C C . PHE A 1 176 ? 13.782 11.497 -13.255 1.00 85.94 176 PHE A C 1
ATOM 1460 O O . PHE A 1 176 ? 14.445 10.740 -13.968 1.00 85.94 176 PHE A O 1
ATOM 1467 N N . HIS A 1 177 ? 12.627 11.122 -12.696 1.00 82.50 177 HIS A N 1
ATOM 1468 C CA . HIS A 1 177 ? 12.087 9.757 -12.807 1.00 82.50 177 HIS A CA 1
ATOM 1469 C C . HIS A 1 177 ? 11.746 9.377 -14.253 1.00 82.50 177 HIS A C 1
ATOM 1471 O O . HIS A 1 177 ? 11.961 8.241 -14.683 1.00 82.50 177 HIS A O 1
ATOM 1477 N N . PHE A 1 178 ? 11.263 10.336 -15.048 1.00 85.56 178 PHE A N 1
ATOM 1478 C CA . PHE A 1 178 ? 11.012 10.120 -16.471 1.00 85.56 178 PHE A CA 1
ATOM 1479 C C . PHE A 1 178 ? 12.292 9.727 -17.218 1.00 85.56 178 PHE A C 1
ATOM 1481 O O . PHE A 1 178 ? 12.265 8.753 -17.976 1.00 85.56 178 PHE A O 1
ATOM 1488 N N . LYS A 1 179 ? 13.410 10.433 -16.983 1.00 84.19 179 LYS A N 1
ATOM 1489 C CA . LYS A 1 179 ? 14.712 10.109 -17.590 1.00 84.19 179 LYS A CA 1
ATOM 1490 C C . LYS A 1 179 ? 15.181 8.704 -17.220 1.00 84.19 179 LYS A C 1
ATOM 1492 O O . LYS A 1 179 ? 15.619 7.977 -18.109 1.00 84.19 179 LYS A O 1
ATOM 1497 N N . GLU A 1 180 ? 15.046 8.300 -15.956 1.00 79.50 180 GLU A N 1
ATOM 1498 C CA . GLU A 1 180 ? 15.385 6.935 -15.526 1.00 79.50 180 GLU A CA 1
ATOM 1499 C C . GLU A 1 180 ? 14.536 5.888 -16.268 1.00 79.50 180 GLU A C 1
ATOM 1501 O O . GLU A 1 180 ? 15.073 4.913 -16.803 1.00 79.50 180 GLU A O 1
ATOM 1506 N N . SER A 1 181 ? 13.226 6.125 -16.409 1.00 77.81 181 SER A N 1
ATOM 1507 C CA . SER A 1 181 ? 12.342 5.223 -17.164 1.00 77.81 181 SER A CA 1
ATOM 1508 C C . SER A 1 181 ? 12.687 5.161 -18.661 1.00 77.81 181 SER A C 1
ATOM 1510 O O . SER A 1 181 ? 12.615 4.097 -19.285 1.00 77.81 181 SER A O 1
ATOM 1512 N N . LEU A 1 182 ? 13.093 6.294 -19.248 1.00 83.19 182 LEU A N 1
ATOM 1513 C CA . LEU A 1 182 ? 13.451 6.399 -20.659 1.00 83.19 182 LEU A CA 1
ATOM 1514 C C . LEU A 1 182 ? 14.767 5.673 -20.944 1.00 83.19 182 LEU A C 1
ATOM 1516 O O . LEU A 1 182 ? 14.830 4.881 -21.885 1.00 83.19 182 LEU A O 1
ATOM 1520 N N . ALA A 1 183 ? 15.778 5.895 -20.103 1.00 80.75 183 ALA A N 1
ATOM 1521 C CA . ALA A 1 183 ? 17.041 5.167 -20.121 1.00 80.75 183 ALA A CA 1
ATOM 1522 C C . ALA A 1 183 ? 16.800 3.656 -20.062 1.00 80.75 183 ALA A C 1
ATOM 1524 O O . ALA A 1 183 ? 17.301 2.902 -20.899 1.00 80.75 183 ALA A O 1
ATOM 1525 N N . TRP A 1 184 ? 15.960 3.216 -19.125 1.00 77.81 184 TRP A N 1
ATOM 1526 C CA . TRP A 1 184 ? 15.612 1.809 -18.986 1.00 77.81 184 TRP A CA 1
ATOM 1527 C C . TRP A 1 184 ? 14.958 1.224 -20.237 1.00 77.81 184 TRP A C 1
ATOM 1529 O O . TRP A 1 184 ? 15.313 0.133 -20.685 1.00 77.81 184 TRP A O 1
ATOM 1539 N N . ARG A 1 185 ? 14.008 1.952 -20.834 1.00 77.88 185 ARG A N 1
ATOM 1540 C CA . ARG A 1 185 ? 13.353 1.529 -22.077 1.00 77.88 185 ARG A CA 1
ATOM 1541 C C . ARG A 1 185 ? 14.362 1.360 -23.214 1.00 77.88 185 ARG A C 1
ATOM 1543 O O . ARG A 1 185 ? 14.363 0.308 -23.846 1.00 77.88 185 ARG A O 1
ATOM 1550 N N . ILE A 1 186 ? 15.250 2.331 -23.413 1.00 82.25 186 ILE A N 1
ATOM 1551 C CA . ILE A 1 186 ? 16.278 2.284 -24.465 1.00 82.25 186 ILE A CA 1
ATOM 1552 C C . ILE A 1 186 ? 17.232 1.103 -24.252 1.00 82.25 186 ILE A C 1
ATOM 1554 O O . ILE A 1 186 ? 17.537 0.375 -25.196 1.00 82.25 186 ILE A O 1
ATOM 1558 N N . LEU A 1 187 ? 17.681 0.874 -23.014 1.00 80.00 187 LEU A N 1
ATOM 1559 C CA . LEU A 1 187 ? 18.555 -0.255 -22.690 1.00 80.00 187 LEU A CA 1
ATOM 1560 C C . LEU A 1 187 ? 17.876 -1.592 -22.987 1.00 80.00 187 LEU A C 1
ATOM 1562 O O . LEU A 1 187 ? 18.465 -2.430 -23.670 1.00 80.00 187 LEU A O 1
ATOM 1566 N N . ARG A 1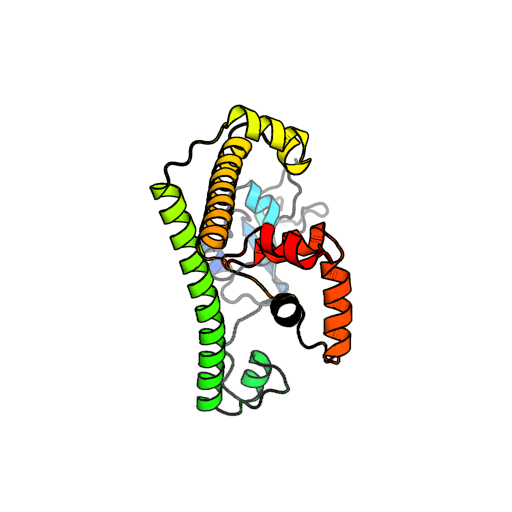 188 ? 16.628 -1.777 -22.542 1.00 76.06 188 ARG A N 1
ATOM 1567 C CA . ARG A 1 188 ? 15.856 -2.995 -22.836 1.00 76.06 188 ARG A CA 1
ATOM 1568 C C . ARG A 1 188 ? 15.698 -3.225 -24.333 1.00 76.06 188 ARG A C 1
ATOM 1570 O O . ARG A 1 188 ? 15.872 -4.350 -24.795 1.00 76.06 188 ARG A O 1
ATOM 1577 N N . GLU A 1 189 ? 15.394 -2.174 -25.091 1.00 76.44 189 GLU A N 1
ATOM 1578 C CA . GLU A 1 189 ? 15.274 -2.260 -26.546 1.00 76.44 189 GLU A CA 1
ATOM 1579 C C . GLU A 1 189 ? 16.591 -2.678 -27.200 1.00 76.44 189 GLU A C 1
ATOM 1581 O O . GLU A 1 189 ? 16.603 -3.610 -28.003 1.00 76.44 189 GLU A O 1
ATOM 1586 N N . LYS A 1 190 ? 17.708 -2.065 -26.801 1.00 81.31 190 LYS A N 1
ATOM 1587 C CA . LYS A 1 190 ? 19.033 -2.382 -27.339 1.00 81.31 190 LYS A CA 1
ATOM 1588 C C . LYS A 1 190 ? 19.464 -3.817 -27.025 1.00 81.31 190 LYS A C 1
ATOM 1590 O O . LYS A 1 190 ? 19.910 -4.523 -27.923 1.00 81.31 190 LYS A O 1
ATOM 1595 N N . TYR A 1 191 ? 19.300 -4.273 -25.783 1.00 77.81 191 TYR A N 1
ATOM 1596 C CA . TYR A 1 191 ? 19.638 -5.650 -25.401 1.00 77.81 191 TYR A CA 1
ATOM 1597 C C . TYR A 1 191 ? 18.757 -6.680 -26.114 1.00 77.81 191 TYR A C 1
ATOM 1599 O O . TYR A 1 191 ? 19.262 -7.690 -26.596 1.00 77.81 191 TYR A O 1
ATOM 1607 N N . SER A 1 192 ? 17.457 -6.409 -26.245 1.00 75.62 192 SER A N 1
ATOM 1608 C CA . SER A 1 192 ? 16.548 -7.278 -26.999 1.00 75.62 192 SER A CA 1
ATOM 1609 C C . SER A 1 192 ? 16.950 -7.406 -28.470 1.00 75.62 192 SER A C 1
ATOM 1611 O O . SER A 1 192 ? 16.813 -8.493 -29.022 1.00 75.62 192 SER A O 1
ATOM 1613 N N . GLN A 1 193 ? 17.458 -6.333 -29.087 1.00 76.69 193 GLN A N 1
ATOM 1614 C CA . GLN A 1 193 ? 17.969 -6.367 -30.461 1.00 76.69 193 GLN A CA 1
ATOM 1615 C C . GLN A 1 193 ? 19.268 -7.170 -30.576 1.00 76.69 193 GLN A C 1
ATOM 1617 O O . GLN A 1 193 ? 19.384 -7.989 -31.478 1.00 76.69 193 GLN A O 1
ATOM 1622 N N . ILE A 1 194 ? 20.224 -6.960 -29.663 1.00 81.50 194 ILE A N 1
ATOM 1623 C CA . ILE A 1 194 ? 21.521 -7.663 -29.671 1.00 81.50 194 ILE A CA 1
ATOM 1624 C C . ILE A 1 194 ? 21.340 -9.177 -29.523 1.00 81.50 194 ILE A C 1
ATOM 1626 O O . ILE A 1 194 ? 22.058 -9.945 -30.154 1.00 81.50 194 ILE A O 1
ATOM 1630 N N . HIS A 1 195 ? 20.394 -9.602 -28.687 1.00 78.81 195 HIS A N 1
ATOM 1631 C CA . HIS A 1 195 ? 20.155 -11.015 -28.394 1.00 78.81 195 HIS A CA 1
ATOM 1632 C C . HIS A 1 195 ? 19.025 -11.635 -29.221 1.00 78.81 195 HIS A C 1
ATOM 1634 O O . HIS A 1 195 ? 18.601 -12.743 -28.904 1.00 78.81 195 HIS A O 1
ATOM 1640 N N . GLU A 1 196 ? 18.522 -10.922 -30.235 1.00 80.56 196 GLU A N 1
ATOM 1641 C CA . GLU A 1 196 ? 17.454 -11.387 -31.131 1.00 80.56 196 GLU A CA 1
ATOM 1642 C C . GLU A 1 196 ? 16.264 -12.008 -30.381 1.00 80.56 196 GLU A C 1
ATOM 1644 O O . GLU A 1 196 ? 15.683 -13.008 -30.800 1.00 80.56 196 GLU A O 1
ATOM 1649 N N . ILE A 1 197 ? 15.896 -11.419 -29.239 1.00 73.62 197 ILE A N 1
ATOM 1650 C CA . ILE A 1 197 ? 14.823 -11.954 -28.399 1.00 73.62 197 ILE A CA 1
ATOM 1651 C C . ILE A 1 197 ? 13.503 -11.780 -29.150 1.00 73.62 197 ILE A C 1
ATOM 1653 O O . ILE A 1 197 ? 12.966 -10.672 -29.232 1.00 73.62 197 ILE A O 1
ATOM 1657 N N . GLN A 1 198 ? 12.981 -12.880 -29.684 1.00 66.94 198 GLN A N 1
ATOM 1658 C CA . GLN A 1 198 ? 11.666 -12.947 -30.309 1.00 66.94 198 GLN A CA 1
ATOM 1659 C C . GLN A 1 198 ? 10.641 -13.450 -29.297 1.00 66.94 198 GLN A C 1
ATOM 1661 O O . GLN A 1 198 ? 10.898 -14.390 -28.550 1.00 66.94 198 GLN A O 1
ATOM 1666 N N . ILE A 1 199 ? 9.476 -12.809 -29.268 1.00 65.94 199 ILE A N 1
ATOM 1667 C CA . ILE A 1 199 ? 8.354 -13.222 -28.427 1.00 65.94 199 ILE A CA 1
ATOM 1668 C C . ILE A 1 199 ? 7.284 -13.752 -29.356 1.00 65.94 199 ILE A C 1
ATOM 1670 O O . ILE A 1 199 ? 6.813 -13.033 -30.240 1.00 65.94 199 ILE A O 1
ATOM 1674 N N . SER A 1 200 ? 6.882 -14.997 -29.145 1.00 77.44 200 SER A N 1
ATOM 1675 C CA . SER A 1 200 ? 5.752 -15.535 -29.884 1.00 77.44 200 SER A CA 1
ATOM 1676 C C . SER A 1 200 ? 4.456 -14.858 -29.429 1.00 77.44 200 SER A C 1
ATOM 1678 O O . SER A 1 200 ? 4.264 -14.528 -28.254 1.00 77.44 200 SER A O 1
ATOM 1680 N N . ARG A 1 201 ? 3.505 -14.697 -30.354 1.00 72.75 201 ARG A N 1
ATOM 1681 C CA . ARG A 1 201 ? 2.161 -14.195 -30.028 1.00 72.75 201 ARG A CA 1
ATOM 1682 C C . ARG A 1 201 ? 1.508 -15.003 -28.901 1.00 72.75 201 ARG A C 1
ATOM 1684 O O . ARG A 1 201 ? 0.841 -14.438 -28.042 1.00 72.75 201 ARG A O 1
ATOM 1691 N N . GLN A 1 202 ? 1.747 -16.312 -28.876 1.00 78.00 202 GLN A N 1
ATOM 1692 C CA . GLN A 1 202 ? 1.195 -17.214 -27.872 1.00 78.00 202 GLN A CA 1
ATOM 1693 C C . GLN A 1 202 ? 1.767 -16.960 -26.469 1.00 78.00 202 GLN A C 1
ATOM 1695 O O . GLN A 1 202 ? 1.010 -16.949 -25.501 1.00 78.00 202 GLN A O 1
ATOM 1700 N N . GLU A 1 203 ? 3.071 -16.705 -26.340 1.00 75.44 203 GLU A N 1
ATOM 1701 C CA . GLU A 1 203 ? 3.684 -16.331 -25.057 1.00 75.44 203 GLU A CA 1
ATOM 1702 C C . GLU A 1 203 ? 3.156 -14.992 -24.541 1.00 75.44 203 GLU A C 1
ATOM 1704 O O . GLU A 1 203 ? 2.929 -14.843 -23.339 1.00 75.44 203 GLU A O 1
ATOM 1709 N N . LEU A 1 204 ? 2.935 -14.030 -25.443 1.00 74.75 204 LEU A N 1
ATOM 1710 C CA . LEU A 1 204 ? 2.343 -12.744 -25.088 1.00 74.75 204 LEU A CA 1
ATOM 1711 C C . LEU A 1 204 ? 0.906 -12.915 -24.578 1.00 74.75 204 LEU A C 1
ATOM 1713 O O . LEU A 1 204 ? 0.576 -12.412 -23.505 1.00 74.75 204 LEU A O 1
ATOM 1717 N N . GLU A 1 205 ? 0.073 -13.656 -25.311 1.00 80.69 205 GLU A N 1
ATOM 1718 C CA . GLU A 1 205 ? -1.305 -13.945 -24.906 1.00 80.69 205 GLU A CA 1
ATOM 1719 C C . GLU A 1 205 ? -1.342 -14.664 -23.550 1.00 80.69 205 GLU A C 1
ATOM 1721 O O . GLU A 1 205 ? -2.052 -14.233 -22.644 1.00 80.69 205 GLU A O 1
ATOM 1726 N N . ASN A 1 206 ? -0.526 -15.706 -23.367 1.00 82.75 206 ASN A N 1
ATOM 1727 C CA . ASN A 1 206 ? -0.463 -16.464 -22.116 1.00 82.75 206 ASN A CA 1
ATOM 1728 C C . ASN A 1 206 ? -0.056 -15.583 -20.927 1.00 82.75 206 ASN A C 1
ATOM 1730 O O . ASN A 1 206 ? -0.644 -15.690 -19.850 1.00 82.75 206 ASN A O 1
ATOM 1734 N N . TYR A 1 207 ? 0.924 -14.698 -21.121 1.00 78.25 207 TYR A N 1
ATOM 1735 C CA . TYR A 1 207 ? 1.355 -13.766 -20.086 1.00 78.25 207 TYR A CA 1
ATOM 1736 C C . TYR A 1 207 ? 0.232 -12.799 -19.695 1.00 78.25 207 TYR A C 1
ATOM 1738 O O . TYR A 1 207 ? -0.067 -12.660 -18.512 1.00 78.25 207 TYR A O 1
ATOM 1746 N N . VAL A 1 208 ? -0.432 -12.174 -20.673 1.00 77.81 208 VAL A N 1
ATOM 1747 C CA . VAL A 1 208 ? -1.519 -11.219 -20.404 1.00 77.81 208 VAL A CA 1
ATOM 1748 C C . VAL A 1 208 ? -2.702 -11.912 -19.724 1.00 77.81 208 VAL A C 1
ATOM 1750 O O . VAL A 1 208 ? -3.232 -11.381 -18.749 1.00 77.81 208 VAL A O 1
ATOM 1753 N N . ILE A 1 209 ? -3.071 -13.124 -20.159 1.00 83.00 209 ILE A N 1
ATOM 1754 C CA . ILE A 1 209 ? -4.091 -13.943 -19.483 1.00 83.00 209 ILE A CA 1
ATOM 1755 C C . ILE A 1 209 ? -3.696 -14.175 -18.021 1.00 83.00 209 ILE A C 1
ATOM 1757 O O . ILE A 1 209 ? -4.516 -13.986 -17.124 1.00 83.00 209 ILE A O 1
ATOM 1761 N N . HIS A 1 210 ? -2.442 -14.557 -17.765 1.00 80.50 210 HIS A N 1
ATOM 1762 C CA . HIS A 1 210 ? -1.950 -14.791 -16.410 1.00 80.50 210 HIS A CA 1
ATOM 1763 C C . HIS A 1 210 ? -2.003 -13.520 -15.549 1.00 80.50 210 HIS A C 1
ATOM 1765 O O . HIS A 1 210 ? -2.514 -13.559 -14.432 1.00 80.50 210 HIS A O 1
ATOM 1771 N N . SER A 1 211 ? -1.559 -12.377 -16.077 1.00 75.25 211 SER A N 1
ATOM 1772 C CA . SER A 1 211 ? -1.598 -11.093 -15.369 1.00 75.25 211 SER A CA 1
ATOM 1773 C C . SER A 1 211 ? -3.020 -10.625 -15.058 1.00 75.25 211 SER A C 1
ATOM 1775 O O . SER A 1 211 ? -3.265 -10.089 -13.978 1.00 75.25 211 SER A O 1
ATOM 1777 N N . ILE A 1 212 ? -3.970 -10.825 -15.975 1.00 75.88 212 ILE A N 1
ATOM 1778 C CA . ILE A 1 212 ? -5.379 -10.476 -15.748 1.00 75.88 212 ILE A CA 1
ATOM 1779 C C . ILE A 1 212 ? -5.984 -11.399 -14.685 1.00 75.88 212 ILE A C 1
ATOM 1781 O O . ILE A 1 212 ? -6.626 -10.909 -13.760 1.00 75.88 212 ILE A O 1
ATOM 1785 N N . LYS A 1 213 ? -5.722 -12.710 -14.752 1.00 78.81 213 LYS A N 1
ATOM 1786 C CA . LYS A 1 213 ? -6.179 -13.673 -13.735 1.00 78.81 213 LYS A CA 1
ATOM 1787 C C . LYS A 1 213 ? -5.652 -13.333 -12.340 1.00 78.81 213 LYS A C 1
ATOM 1789 O O . LYS A 1 213 ? -6.419 -13.369 -11.385 1.00 78.81 213 LYS A O 1
ATOM 1794 N N . GLN A 1 214 ? -4.379 -12.947 -12.229 1.00 72.75 214 GLN A N 1
ATOM 1795 C CA . GLN A 1 214 ? -3.801 -12.504 -10.956 1.00 72.75 214 GLN A CA 1
ATOM 1796 C C . GLN A 1 214 ? -4.471 -11.235 -10.408 1.00 72.75 214 GLN A C 1
ATOM 1798 O O . GLN A 1 214 ? -4.663 -11.124 -9.203 1.00 72.75 214 GLN A O 1
ATOM 1803 N N . LYS A 1 215 ? -4.822 -10.273 -11.274 1.00 68.31 215 LYS A N 1
ATOM 1804 C CA . LYS A 1 215 ? -5.404 -8.987 -10.852 1.00 68.31 215 LYS A CA 1
ATOM 1805 C C . LYS A 1 215 ? -6.893 -9.051 -10.522 1.00 68.31 215 LYS A C 1
ATOM 1807 O O . LYS A 1 215 ? -7.335 -8.327 -9.638 1.00 68.31 215 LYS A O 1
ATOM 1812 N N . TYR A 1 216 ? -7.663 -9.852 -11.253 1.00 68.25 216 TYR A N 1
ATOM 1813 C CA . TYR A 1 216 ? -9.129 -9.828 -11.187 1.00 68.25 216 TY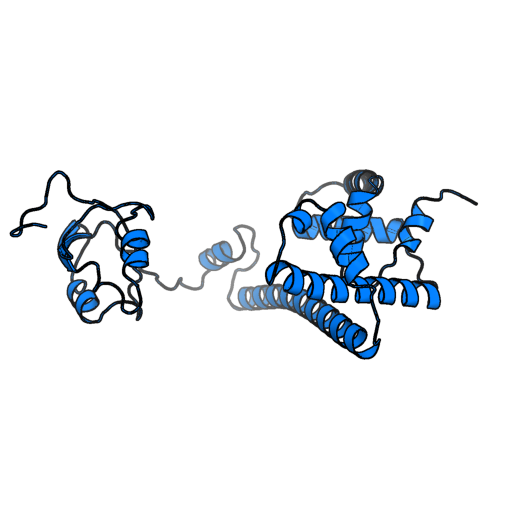R A CA 1
ATOM 1814 C C . TYR A 1 216 ? -9.748 -11.061 -10.518 1.00 68.25 216 TYR A C 1
ATOM 1816 O O . TYR A 1 216 ? -10.966 -11.101 -10.360 1.00 68.25 216 TYR A O 1
ATOM 1824 N N . GLY A 1 217 ? -8.940 -12.032 -10.082 1.00 65.25 217 GLY A N 1
ATOM 1825 C CA . GLY A 1 217 ? -9.441 -13.220 -9.390 1.00 65.25 217 GLY A CA 1
ATOM 1826 C C . GLY A 1 217 ? -10.310 -14.125 -10.274 1.00 65.25 217 GLY A C 1
ATOM 1827 O O . GLY A 1 217 ? -10.450 -13.910 -11.476 1.00 65.25 217 GLY A O 1
ATOM 1828 N N . GLU A 1 218 ? -10.843 -15.183 -9.662 1.00 58.56 218 GLU A N 1
ATOM 1829 C CA . GLU A 1 218 ? -11.364 -16.445 -10.217 1.00 58.56 218 GLU A CA 1
ATOM 1830 C C . GLU A 1 218 ? -12.555 -16.379 -11.200 1.00 58.56 218 GLU A C 1
ATOM 1832 O O . GLU A 1 218 ? -13.532 -17.122 -11.074 1.00 58.56 218 GLU A O 1
ATOM 1837 N N . PHE A 1 219 ? -12.499 -15.567 -12.252 1.00 64.12 219 PHE A N 1
ATOM 1838 C CA . PHE A 1 219 ? -13.380 -15.799 -13.390 1.00 64.12 219 PHE A CA 1
ATOM 1839 C C . PHE A 1 219 ? -13.002 -17.142 -14.033 1.00 64.12 219 PHE A C 1
ATOM 1841 O O . PHE A 1 219 ? -12.020 -17.251 -14.776 1.00 64.12 219 PHE A O 1
ATOM 1848 N N . LYS A 1 220 ? -13.794 -18.181 -13.737 1.00 67.56 220 LYS A N 1
ATOM 1849 C CA . LYS A 1 220 ? -13.738 -19.506 -14.374 1.00 67.56 220 LYS A CA 1
ATOM 1850 C C . LYS A 1 220 ? -14.278 -19.420 -15.805 1.00 67.56 220 LYS A C 1
ATOM 1852 O O . LYS A 1 220 ? -15.296 -20.014 -16.140 1.00 67.56 220 LYS A O 1
ATOM 1857 N N . LEU A 1 221 ? -13.623 -18.613 -16.633 1.00 75.69 221 LEU A N 1
ATOM 1858 C CA . LEU A 1 221 ? -13.841 -18.612 -18.073 1.00 75.69 221 LEU A CA 1
ATOM 1859 C C . LEU A 1 221 ? -13.003 -19.721 -18.695 1.00 75.69 221 LEU A C 1
ATOM 1861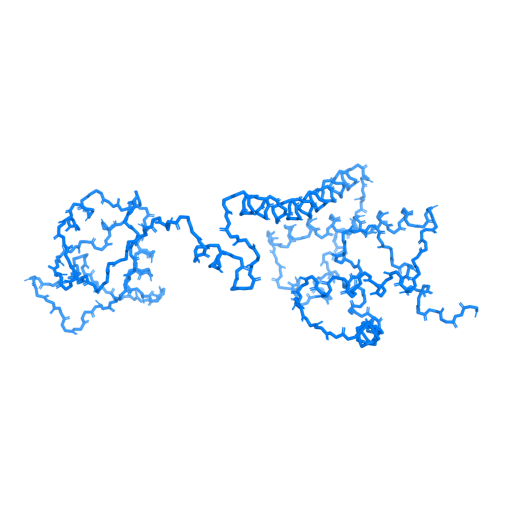 O O . LEU A 1 221 ? -11.885 -19.996 -18.246 1.00 75.69 221 LEU A O 1
ATOM 1865 N N . ASP A 1 222 ? -13.547 -20.306 -19.753 1.00 80.06 222 ASP A N 1
ATOM 1866 C CA . ASP A 1 222 ? -12.811 -21.221 -20.611 1.00 80.06 222 ASP A CA 1
ATOM 1867 C C . ASP A 1 222 ? -11.577 -20.523 -21.215 1.00 80.06 222 ASP A C 1
ATOM 1869 O O . ASP A 1 222 ? -11.543 -19.300 -21.404 1.00 80.06 222 ASP A O 1
ATOM 1873 N N . GLU A 1 223 ? -10.540 -21.300 -21.508 1.00 78.06 223 GLU A N 1
ATOM 1874 C CA . GLU A 1 223 ? -9.271 -20.810 -22.031 1.00 78.06 223 GLU A CA 1
ATOM 1875 C C . GLU A 1 223 ? -9.450 -20.092 -23.376 1.00 78.06 223 GLU A C 1
ATOM 1877 O O . GLU A 1 223 ? -8.828 -19.052 -23.604 1.00 78.06 223 GLU A O 1
ATOM 1882 N N . GLU A 1 224 ? -10.354 -20.568 -24.238 1.00 82.81 224 GLU A N 1
ATOM 1883 C CA . GLU A 1 224 ? -10.665 -19.891 -25.503 1.00 82.81 224 GLU A CA 1
ATOM 1884 C C . GLU A 1 224 ? -11.306 -18.514 -25.303 1.00 82.81 224 GLU A C 1
ATOM 1886 O O . GLU A 1 224 ? -10.978 -17.566 -26.023 1.00 82.81 224 GLU A O 1
ATOM 1891 N N . VAL A 1 225 ? -12.167 -18.362 -24.294 1.00 83.56 225 VAL A N 1
ATOM 1892 C CA . VAL A 1 225 ? -12.805 -17.076 -23.976 1.00 83.56 225 VAL A CA 1
ATOM 1893 C C . VAL A 1 225 ? -11.756 -16.080 -23.479 1.00 83.56 225 VAL A C 1
ATOM 1895 O O . VAL A 1 225 ? -11.739 -14.925 -23.914 1.00 83.56 225 VAL A O 1
ATOM 1898 N N . TRP A 1 226 ? -10.824 -16.537 -22.635 1.00 83.38 226 TRP A N 1
ATOM 1899 C CA . TRP A 1 226 ? -9.676 -15.738 -22.204 1.00 83.38 226 TRP A CA 1
ATOM 1900 C C . TRP A 1 226 ? -8.804 -15.293 -23.378 1.00 83.38 226 TRP A C 1
ATOM 1902 O O . TRP A 1 226 ? -8.447 -14.116 -23.468 1.00 83.38 226 TRP A O 1
ATOM 1912 N N . ARG A 1 227 ? -8.488 -16.209 -24.302 1.00 84.00 227 ARG A N 1
ATOM 1913 C CA . ARG A 1 227 ? -7.701 -15.895 -25.503 1.00 84.00 227 ARG A CA 1
ATOM 1914 C C . ARG A 1 227 ? -8.413 -14.891 -26.402 1.00 84.00 227 ARG A C 1
ATOM 1916 O O . ARG A 1 227 ? -7.774 -13.951 -26.865 1.00 84.00 227 ARG A O 1
ATOM 1923 N N . GLY A 1 228 ? -9.721 -15.034 -26.611 1.00 85.31 228 GLY A N 1
ATOM 1924 C CA . GLY A 1 228 ? -10.519 -14.082 -27.388 1.00 85.31 228 GLY A CA 1
ATOM 1925 C C . GLY A 1 228 ? -10.516 -12.674 -26.785 1.00 85.31 228 GLY A C 1
ATOM 1926 O O . GLY A 1 228 ? -10.300 -11.693 -27.500 1.00 85.31 228 GLY A O 1
ATOM 1927 N N . TYR A 1 229 ? -10.680 -12.572 -25.463 1.00 82.56 229 TYR A N 1
ATOM 1928 C CA . TYR A 1 229 ? -10.627 -11.297 -24.745 1.00 82.56 229 TYR A CA 1
ATOM 1929 C C . TYR A 1 229 ? -9.252 -10.628 -24.856 1.00 82.56 229 TYR A C 1
ATOM 1931 O O . TYR A 1 229 ? -9.151 -9.456 -25.221 1.00 82.56 229 TYR A O 1
ATOM 1939 N N . VAL A 1 230 ? -8.184 -11.389 -24.604 1.00 82.75 230 VAL A N 1
ATOM 1940 C CA . VAL A 1 230 ? -6.810 -10.882 -24.686 1.00 82.75 230 VAL A CA 1
ATOM 1941 C C . VAL A 1 230 ? -6.428 -10.511 -26.114 1.00 82.75 230 VAL A C 1
ATOM 1943 O O . VAL A 1 230 ? -5.783 -9.488 -26.311 1.00 82.75 230 VAL A O 1
ATOM 1946 N N . ARG A 1 231 ? -6.874 -11.260 -27.126 1.00 84.12 231 ARG A N 1
ATOM 1947 C CA . ARG A 1 231 ? -6.623 -10.923 -28.531 1.00 84.12 231 ARG A CA 1
ATOM 1948 C C . ARG A 1 231 ? -7.209 -9.563 -28.899 1.00 84.12 231 ARG A C 1
ATOM 1950 O O . ARG A 1 231 ? -6.490 -8.729 -29.434 1.00 84.12 231 ARG A O 1
ATOM 1957 N N . LYS A 1 232 ? -8.467 -9.315 -28.526 1.00 82.94 232 LYS A N 1
ATOM 1958 C CA . LYS A 1 232 ? -9.131 -8.022 -28.742 1.00 82.94 232 LYS A CA 1
ATOM 1959 C C . LYS A 1 232 ? -8.438 -6.879 -27.990 1.00 82.94 232 LYS A C 1
ATOM 1961 O O . LYS A 1 232 ? -8.370 -5.761 -28.482 1.00 82.94 232 LYS A O 1
ATOM 1966 N N . MET A 1 233 ? -7.909 -7.161 -26.801 1.00 76.62 233 MET A N 1
ATOM 1967 C CA . MET A 1 233 ? -7.146 -6.196 -26.007 1.00 76.62 233 MET A CA 1
ATOM 1968 C C . MET A 1 233 ? -5.767 -5.891 -26.616 1.00 76.62 233 MET A C 1
ATOM 1970 O O . MET A 1 233 ? -5.308 -4.756 -26.552 1.00 76.62 233 MET A O 1
ATOM 1974 N N . LEU A 1 234 ? -5.113 -6.888 -27.218 1.00 75.25 234 LEU A N 1
ATOM 1975 C CA . LEU A 1 234 ? -3.826 -6.738 -27.904 1.00 75.25 234 LEU A CA 1
ATOM 1976 C C . LEU A 1 234 ? -3.947 -6.080 -29.287 1.00 75.25 234 LEU A C 1
ATOM 1978 O O . LEU A 1 234 ? -2.960 -5.548 -29.786 1.00 75.25 234 LEU A O 1
ATOM 1982 N N . GLU A 1 235 ? -5.131 -6.105 -29.902 1.00 78.31 235 GLU A N 1
ATOM 1983 C CA . GLU A 1 235 ? -5.432 -5.354 -31.130 1.00 78.31 235 GLU A CA 1
ATOM 1984 C C . GLU A 1 235 ? -5.467 -3.835 -30.886 1.00 78.31 235 GLU A C 1
ATOM 1986 O O . GLU A 1 235 ? -5.149 -3.055 -31.789 1.00 78.31 235 GLU A O 1
ATOM 1991 N N . ASP A 1 236 ? -5.795 -3.399 -29.664 1.00 78.50 236 ASP A N 1
ATOM 1992 C CA . ASP A 1 236 ? -5.648 -2.000 -29.268 1.00 78.50 236 ASP A CA 1
ATOM 1993 C C . ASP A 1 236 ? -4.171 -1.675 -29.010 1.00 78.50 236 ASP A C 1
ATOM 1995 O O . ASP A 1 236 ? -3.593 -2.022 -27.977 1.00 78.50 236 ASP A O 1
ATOM 1999 N N . LYS A 1 237 ? -3.582 -0.936 -29.957 1.00 59.94 237 LYS A N 1
ATOM 2000 C CA . LYS A 1 237 ? -2.184 -0.483 -29.956 1.00 59.94 237 LYS A CA 1
ATOM 2001 C C . LYS A 1 237 ? -1.753 0.196 -28.654 1.00 59.94 237 LYS A C 1
ATOM 2003 O O . LYS A 1 237 ? -0.580 0.131 -28.277 1.00 59.94 237 LYS A O 1
ATOM 2008 N N . ARG A 1 238 ? -2.673 0.899 -27.990 1.00 61.19 238 ARG A N 1
ATOM 2009 C CA . ARG A 1 238 ? -2.388 1.613 -26.744 1.00 61.19 238 ARG A CA 1
ATOM 2010 C C . ARG A 1 238 ? -2.341 0.641 -25.573 1.00 61.19 238 ARG A C 1
ATOM 2012 O O . ARG A 1 238 ? -1.360 0.627 -24.832 1.00 61.19 238 ARG A O 1
ATOM 2019 N N . THR A 1 239 ? -3.363 -0.196 -25.437 1.00 60.41 239 THR A N 1
ATOM 2020 C CA . THR A 1 239 ? -3.456 -1.172 -24.347 1.00 60.41 239 THR A CA 1
ATOM 2021 C C . THR A 1 239 ? -2.367 -2.234 -24.449 1.00 60.41 239 THR A C 1
ATOM 2023 O O . THR A 1 239 ? -1.758 -2.579 -23.439 1.00 60.41 239 THR A O 1
ATOM 2026 N N . SER A 1 240 ? -2.029 -2.690 -25.657 1.00 61.03 240 SER A N 1
ATOM 2027 C CA . SER A 1 240 ? -0.894 -3.589 -25.877 1.00 61.03 240 SER A CA 1
ATOM 2028 C C . SER A 1 240 ? 0.427 -2.969 -25.416 1.00 61.03 240 SER A C 1
ATOM 2030 O O . SER A 1 240 ? 1.241 -3.644 -24.789 1.00 61.03 240 SER A O 1
ATOM 2032 N N . TYR A 1 241 ? 0.645 -1.680 -25.695 1.00 58.09 241 TYR A N 1
ATOM 2033 C CA . TYR A 1 241 ? 1.865 -0.978 -25.300 1.00 58.09 241 TYR A CA 1
ATOM 2034 C C . TYR A 1 241 ? 1.942 -0.787 -23.779 1.00 58.09 241 TYR A C 1
ATOM 2036 O O . TYR A 1 241 ? 2.987 -1.042 -23.182 1.00 58.09 241 TYR A O 1
ATOM 2044 N N . GLU A 1 242 ? 0.840 -0.404 -23.132 1.00 57.62 242 GLU A N 1
ATOM 2045 C CA . GLU A 1 242 ? 0.750 -0.272 -21.670 1.00 57.62 242 GLU A CA 1
ATOM 2046 C C . GLU A 1 242 ? 0.978 -1.619 -20.962 1.00 57.62 242 GLU A C 1
ATOM 2048 O O . GLU A 1 242 ? 1.754 -1.701 -20.005 1.00 57.62 242 GLU A O 1
ATOM 2053 N N . LEU A 1 243 ? 0.375 -2.695 -21.480 1.00 60.31 243 LEU A N 1
ATOM 2054 C CA . LEU A 1 243 ? 0.529 -4.047 -20.948 1.00 60.31 243 LEU A CA 1
ATOM 2055 C C . LEU A 1 243 ? 1.932 -4.605 -21.117 1.00 60.31 243 LEU A C 1
ATOM 2057 O O . LEU A 1 243 ? 2.314 -5.400 -20.279 1.00 60.31 243 LEU A O 1
ATOM 2061 N N . LEU A 1 244 ? 2.677 -4.208 -22.153 1.00 54.81 244 LEU A N 1
ATOM 2062 C CA . LEU A 1 244 ? 4.064 -4.617 -22.400 1.00 54.81 244 LEU A CA 1
ATOM 2063 C C . LEU A 1 244 ? 5.076 -3.770 -21.614 1.00 54.81 244 LEU A C 1
ATOM 2065 O O . LEU A 1 244 ? 6.102 -4.278 -21.170 1.00 54.81 244 LEU A O 1
ATOM 2069 N N . CYS A 1 245 ? 4.802 -2.479 -21.416 1.00 52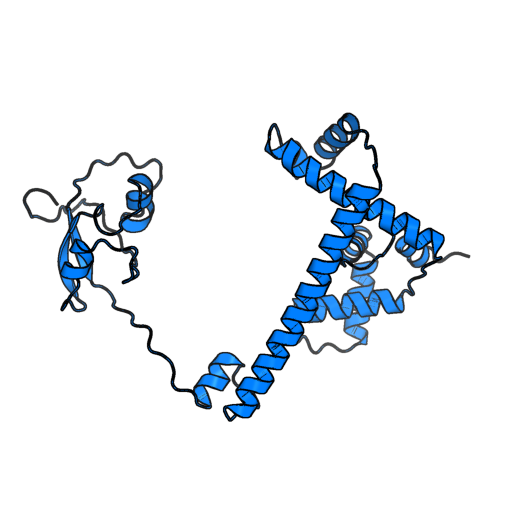.50 245 CYS A N 1
ATOM 2070 C CA . CYS A 1 245 ? 5.693 -1.592 -20.666 1.00 52.50 245 CYS A CA 1
ATOM 2071 C C . CYS A 1 245 ? 5.613 -1.825 -19.151 1.00 52.50 245 CYS A C 1
ATOM 2073 O O . CYS A 1 2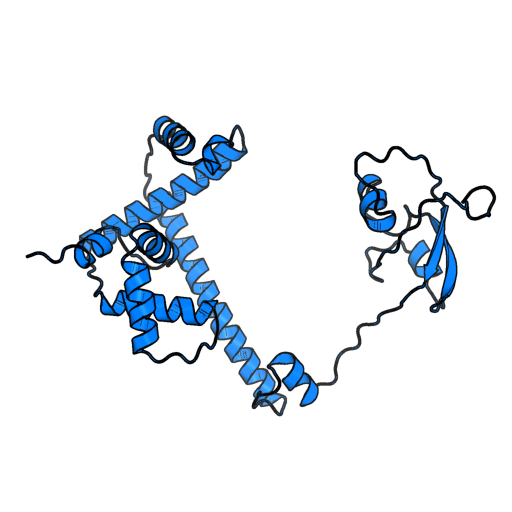45 ? 6.617 -1.665 -18.454 1.00 52.50 245 CYS A O 1
ATOM 2075 N N . GLY A 1 246 ? 4.441 -2.229 -18.649 1.00 46.75 246 GLY A N 1
ATOM 2076 C CA . GLY A 1 246 ? 4.202 -2.511 -17.233 1.00 46.75 246 GLY A CA 1
ATOM 2077 C C . GLY A 1 246 ? 4.759 -3.847 -16.727 1.00 46.75 246 GLY A C 1
ATOM 2078 O O . GLY A 1 246 ? 4.624 -4.130 -15.540 1.00 46.75 246 GLY A O 1
ATOM 2079 N N . THR A 1 247 ? 5.370 -4.684 -17.577 1.00 47.38 247 THR A N 1
ATOM 2080 C CA . THR A 1 247 ? 5.683 -6.082 -17.215 1.00 47.38 247 THR A CA 1
ATOM 2081 C C . THR A 1 247 ? 6.966 -6.300 -16.433 1.00 47.38 247 THR A C 1
ATOM 2083 O O . THR A 1 247 ? 7.216 -7.450 -16.083 1.00 47.38 247 THR A O 1
ATOM 2086 N N . GLY A 1 248 ? 7.801 -5.278 -16.201 1.00 44.66 248 GLY A N 1
ATOM 2087 C CA . GLY A 1 248 ? 9.124 -5.409 -15.551 1.00 44.66 248 GLY A CA 1
ATOM 2088 C C . GLY A 1 248 ? 10.154 -6.185 -16.390 1.00 44.66 248 GLY A C 1
ATOM 2089 O O . GLY A 1 248 ? 11.247 -5.696 -16.655 1.00 44.66 248 GLY A O 1
ATOM 2090 N N . LYS A 1 249 ? 9.745 -7.317 -16.966 1.00 42.44 249 LYS A N 1
ATOM 2091 C CA . LYS A 1 249 ? 10.509 -8.206 -17.839 1.00 42.44 249 LYS A CA 1
ATOM 2092 C C . LYS A 1 249 ? 10.969 -7.483 -19.111 1.00 42.44 249 LYS A C 1
ATOM 2094 O O . LYS A 1 249 ? 10.159 -6.899 -19.827 1.00 42.44 249 LYS A O 1
ATOM 2099 N N . PHE A 1 250 ? 12.278 -7.550 -19.371 1.00 41.53 250 PHE A N 1
ATOM 2100 C CA . PHE A 1 250 ? 13.014 -7.140 -20.579 1.00 41.53 250 PHE A CA 1
ATOM 2101 C C . PHE A 1 250 ? 12.233 -7.353 -21.890 1.00 41.53 250 PHE A C 1
ATOM 2103 O O . PHE A 1 250 ? 12.354 -8.418 -22.492 1.00 41.53 250 PHE A O 1
ATOM 2110 N N . LYS A 1 251 ? 11.422 -6.397 -22.364 1.00 51.41 251 LYS A N 1
ATOM 2111 C CA . LYS A 1 251 ? 10.674 -6.577 -23.624 1.00 51.41 251 LYS A CA 1
ATOM 2112 C C . LYS A 1 251 ? 10.602 -5.273 -24.425 1.00 51.41 251 LYS A C 1
ATOM 2114 O O . LYS A 1 251 ? 10.274 -4.223 -23.882 1.00 51.41 251 LYS A O 1
ATOM 2119 N N . SER A 1 252 ? 11.007 -5.345 -25.696 1.00 39.28 252 SER A N 1
ATOM 2120 C CA . SER A 1 252 ? 11.259 -4.209 -26.595 1.00 39.28 252 SER A CA 1
ATOM 2121 C C . SER A 1 252 ? 10.060 -3.845 -27.475 1.00 39.28 252 SER A C 1
ATOM 2123 O O . SER A 1 252 ? 9.206 -4.680 -27.769 1.00 39.28 252 SER A O 1
ATOM 2125 N N . HIS A 1 253 ? 10.045 -2.604 -27.973 1.00 41.25 253 HIS A N 1
ATOM 2126 C CA . HIS A 1 253 ? 9.047 -2.084 -28.915 1.00 41.25 253 HIS A CA 1
ATOM 2127 C C . HIS A 1 253 ? 8.974 -2.857 -30.250 1.00 41.25 253 HIS A C 1
ATOM 2129 O O . HIS A 1 253 ? 7.940 -2.853 -30.907 1.00 41.25 253 HIS A O 1
ATOM 2135 N N . ARG A 1 254 ? 10.025 -3.585 -30.654 1.00 39.75 254 ARG A N 1
ATOM 2136 C CA . ARG A 1 254 ? 10.040 -4.328 -31.931 1.00 39.75 254 ARG A CA 1
ATOM 2137 C C . ARG A 1 254 ? 9.330 -5.684 -31.866 1.00 39.75 254 ARG A C 1
ATOM 2139 O O . ARG A 1 254 ? 8.824 -6.149 -32.883 1.00 39.75 254 ARG A O 1
ATOM 2146 N N . ALA A 1 255 ? 9.209 -6.282 -30.676 1.00 42.47 255 ALA A N 1
ATOM 2147 C CA . ALA A 1 255 ? 8.354 -7.456 -30.475 1.00 42.47 255 ALA A CA 1
ATOM 2148 C C . ALA A 1 255 ? 6.880 -7.147 -30.804 1.00 42.47 255 ALA A C 1
ATOM 2150 O O . ALA A 1 255 ? 6.132 -8.028 -31.206 1.00 42.47 255 ALA A O 1
ATOM 2151 N N . TYR A 1 256 ? 6.478 -5.880 -30.681 1.00 41.69 256 TYR A N 1
ATOM 2152 C CA . TYR A 1 256 ? 5.149 -5.407 -31.045 1.00 41.69 256 TYR A CA 1
ATOM 2153 C C . TYR A 1 256 ? 4.960 -5.243 -32.566 1.00 41.69 256 TYR A C 1
ATOM 2155 O O . TYR A 1 256 ? 3.895 -5.573 -33.087 1.00 41.69 256 TYR A O 1
ATOM 2163 N N . GLU A 1 257 ? 5.984 -4.801 -33.303 1.00 40.69 257 GLU A N 1
ATOM 2164 C CA . GLU A 1 257 ? 5.915 -4.714 -34.770 1.00 40.69 257 GLU A CA 1
ATOM 2165 C C . GLU A 1 257 ? 5.888 -6.102 -35.424 1.00 40.69 257 GLU A C 1
ATOM 2167 O O . GLU A 1 257 ? 5.079 -6.326 -36.316 1.00 40.69 257 GLU A O 1
ATOM 2172 N N . GLY A 1 258 ? 6.659 -7.071 -34.915 1.00 45.34 258 GLY A N 1
ATOM 2173 C CA . GLY A 1 258 ? 6.648 -8.448 -35.434 1.00 45.34 258 GLY A CA 1
ATOM 2174 C C . GLY A 1 258 ? 5.340 -9.222 -35.202 1.00 45.34 258 GLY A C 1
ATOM 2175 O O . GLY A 1 258 ? 5.095 -10.217 -35.873 1.00 45.34 258 GLY A O 1
ATOM 2176 N N . ILE A 1 259 ? 4.490 -8.777 -34.268 1.00 43.94 259 ILE A N 1
ATOM 2177 C CA . ILE A 1 259 ? 3.168 -9.377 -34.000 1.00 43.94 259 ILE A CA 1
ATOM 2178 C C . ILE A 1 259 ? 2.063 -8.706 -34.836 1.00 43.94 259 ILE A C 1
ATOM 2180 O O . ILE A 1 259 ? 1.055 -9.345 -35.141 1.00 43.94 259 ILE A O 1
ATOM 2184 N N . ASN A 1 260 ? 2.246 -7.437 -35.218 1.00 37.28 260 ASN A N 1
ATOM 2185 C CA . ASN A 1 260 ? 1.288 -6.676 -36.026 1.00 37.28 260 ASN A CA 1
ATOM 2186 C C . ASN A 1 260 ? 1.583 -6.693 -37.530 1.00 37.28 260 ASN A C 1
ATOM 2188 O O . ASN A 1 260 ? 0.689 -6.365 -38.313 1.00 37.28 260 ASN A O 1
ATOM 2192 N N . ASP A 1 261 ? 2.792 -7.066 -37.950 1.00 32.44 261 ASP A N 1
ATOM 2193 C CA . ASP A 1 261 ? 3.098 -7.261 -39.363 1.00 32.44 261 ASP A CA 1
ATOM 2194 C C . ASP A 1 261 ? 2.802 -8.713 -39.749 1.00 32.44 261 ASP A C 1
ATOM 2196 O O . ASP A 1 261 ? 3.599 -9.631 -39.581 1.00 32.44 261 ASP A O 1
ATOM 2200 N N . ASN A 1 262 ? 1.605 -8.922 -40.289 1.00 33.78 262 ASN A N 1
ATOM 2201 C CA . ASN A 1 262 ? 1.245 -10.129 -41.028 1.00 33.78 262 ASN A CA 1
ATOM 2202 C C . ASN A 1 262 ? 1.907 -10.085 -42.429 1.00 33.78 262 ASN A C 1
ATOM 2204 O O . ASN A 1 262 ? 1.223 -10.114 -43.451 1.00 33.78 262 ASN A O 1
ATOM 2208 N N . ARG A 1 263 ? 3.236 -9.922 -42.463 1.00 24.22 263 ARG A N 1
ATOM 2209 C CA . ARG A 1 263 ? 4.101 -9.795 -43.650 1.00 24.22 263 ARG A CA 1
ATOM 2210 C C . ARG A 1 263 ? 5.453 -10.435 -43.307 1.00 24.22 263 ARG A C 1
ATOM 2212 O O . ARG A 1 263 ? 6.030 -10.088 -42.285 1.00 24.22 263 ARG A O 1
ATOM 2219 N N . PHE A 1 264 ? 5.954 -11.485 -43.963 1.00 32.81 264 PHE A N 1
ATOM 2220 C CA . PHE A 1 264 ? 6.352 -11.560 -45.380 1.00 32.81 264 PHE A CA 1
ATOM 2221 C C . PHE A 1 264 ? 6.200 -10.270 -46.187 1.00 32.81 264 PHE A C 1
ATOM 2223 O O . PHE A 1 264 ? 5.055 -9.901 -46.528 1.00 32.81 264 PHE A O 1
#

pLDDT: mean 80.01, std 14.58, range [24.22, 94.56]

Sequence (264 aa):
MENGIVKPEGVISDFVVLVDDTLTEEFQQTLLGKIIDNEFTADIYQIEKKLDLNQVKKYFLKLEENDEREFGNLFQVKIIQIQSNKASTENEEFYKKVFGNDTEVVDSLSFRQQLRTSLQVYYDLESEKMLDFMLVKELAKTSQMEFPENFLKKWLQSTSESWAKKSGYELEHDFFHFKESLAWRILREKYSQIHEIQISRQELENYVIHSIKQKYGEFKLDEEVWRGYVRKMLEDKRTSYELLCGTGKFKSHRAYEGINDNRF

Foldseek 3Di:
DPPPDDDPPDQDDDADDDLDPQAAPVLNVVCPPDDAFDKDKDQLVRGGDDDDPQRSCCHVRVDDPPDPDDDDRIDIDGHHDDDDDDDDDPAPVVLCVVPNVPDPDGDDVSSVVVVVVVVVVVVVVVVLVVVLVVVLVVQLVVVPDDDPLVVVLVVCLVPDPVSVPDDDPRSVVVSVVVSSLVSSQVVLQVVCVVVVDADDPVNLLVVVLVVCCVVPDDPPDDPVVSSVVSVVQLVPPVSVVVSQSPPSDSDHPVNSVVVVPPDD